Protein AF-A0A177T6W6-F1 (afdb_monomer)

InterPro domains:
  IPR011990 Tetratricopeptide-like helical domain superfamily [G3DSA:1.25.40.10] (6-187)
  IPR011990 Tetratricopeptide-like helical domain superfamily [SSF48452] (22-234)

Radius of gyration: 23.8 Å; Cα contacts (8 Å, |Δi|>4): 340; chains: 1; bounding box: 70×39×64 Å

Structure (mmCIF, N/CA/C/O backbone):
data_AF-A0A177T6W6-F1
#
_entry.id   AF-A0A177T6W6-F1
#
loop_
_atom_site.group_PDB
_atom_site.id
_atom_site.type_symbol
_atom_site.label_atom_id
_atom_site.label_alt_id
_atom_site.label_comp_id
_atom_site.label_asym_id
_atom_site.label_entity_id
_atom_site.label_seq_id
_atom_site.pdbx_PDB_ins_code
_atom_site.Cartn_x
_atom_site.Cartn_y
_atom_site.Cartn_z
_atom_site.occupancy
_atom_site.B_iso_or_equiv
_atom_site.auth_seq_id
_atom_site.auth_comp_id
_atom_site.auth_asym_id
_atom_site.auth_atom_id
_atom_site.pdbx_PDB_model_num
ATOM 1 N N . MET A 1 1 ? 24.370 6.690 -31.803 1.00 63.22 1 MET A N 1
ATOM 2 C CA . MET A 1 1 ? 23.000 7.192 -32.087 1.00 63.22 1 MET A CA 1
ATOM 3 C C . MET A 1 1 ? 21.957 6.571 -31.167 1.00 63.22 1 MET A C 1
ATOM 5 O O . MET A 1 1 ? 21.091 7.311 -30.721 1.00 63.22 1 MET A O 1
ATOM 9 N N . LEU A 1 2 ? 22.021 5.263 -30.885 1.00 71.12 2 LEU A N 1
ATOM 10 C CA . LEU A 1 2 ? 21.130 4.604 -29.923 1.00 71.12 2 LEU A CA 1
ATOM 11 C C . LEU A 1 2 ? 21.285 5.183 -28.507 1.00 71.12 2 LEU A C 1
ATOM 13 O O . LEU A 1 2 ? 20.298 5.636 -27.939 1.00 71.12 2 LEU A O 1
ATOM 17 N N . ASP A 1 3 ? 22.521 5.293 -28.011 1.00 74.06 3 ASP A N 1
ATOM 18 C CA . ASP A 1 3 ? 22.811 5.821 -26.667 1.00 74.06 3 ASP A CA 1
ATOM 19 C C . ASP A 1 3 ? 22.252 7.233 -26.455 1.00 74.06 3 ASP A C 1
ATOM 21 O O . ASP A 1 3 ? 21.531 7.470 -25.494 1.00 74.06 3 ASP A O 1
ATOM 25 N N . CYS A 1 4 ? 22.442 8.144 -27.416 1.00 78.81 4 CYS A N 1
ATOM 26 C CA . CYS A 1 4 ? 21.891 9.503 -27.333 1.00 78.81 4 CYS A CA 1
ATOM 27 C C . CYS A 1 4 ? 20.353 9.531 -27.276 1.00 78.81 4 CYS A C 1
ATOM 29 O O . CYS A 1 4 ? 19.771 10.416 -26.655 1.00 78.81 4 CYS A O 1
ATOM 31 N N . LYS A 1 5 ? 19.670 8.584 -27.937 1.00 78.94 5 LYS A N 1
ATOM 32 C CA . LYS A 1 5 ? 18.202 8.494 -27.888 1.00 78.94 5 LYS A CA 1
ATOM 33 C C . LYS A 1 5 ? 17.713 7.898 -26.565 1.00 78.94 5 LYS A C 1
ATOM 35 O O . LYS A 1 5 ? 16.668 8.319 -26.076 1.00 78.94 5 LYS A O 1
ATOM 40 N N . VAL A 1 6 ? 18.463 6.961 -25.982 1.00 80.06 6 VAL A N 1
ATOM 41 C CA . VAL A 1 6 ? 18.204 6.417 -24.638 1.00 80.06 6 VAL A CA 1
ATOM 42 C C . VAL A 1 6 ? 18.412 7.496 -23.576 1.00 80.06 6 VAL A C 1
ATOM 44 O O . VAL A 1 6 ? 17.552 7.696 -22.726 1.00 80.06 6 VAL A O 1
ATOM 47 N N . GLU A 1 7 ? 19.507 8.249 -23.660 1.00 83.62 7 GLU A N 1
ATOM 48 C CA . GLU A 1 7 ? 19.783 9.383 -22.773 1.00 83.62 7 GLU A CA 1
ATOM 49 C C . GLU A 1 7 ? 18.695 10.456 -22.865 1.00 83.62 7 GLU A C 1
ATOM 51 O O . GLU A 1 7 ? 18.230 10.953 -21.838 1.00 83.62 7 GLU A O 1
ATOM 56 N N . LEU A 1 8 ? 18.230 10.769 -24.081 1.00 87.19 8 LEU A N 1
ATOM 57 C CA . LEU A 1 8 ? 17.110 11.684 -24.286 1.00 87.19 8 LEU A CA 1
ATOM 58 C C . LEU A 1 8 ? 15.828 11.164 -23.623 1.00 87.19 8 LEU A C 1
ATOM 60 O O . LEU A 1 8 ? 15.168 11.917 -22.910 1.00 87.19 8 LEU A O 1
ATOM 64 N N . ALA A 1 9 ? 15.485 9.887 -23.812 1.00 86.06 9 ALA A N 1
ATOM 65 C CA . ALA A 1 9 ? 14.319 9.288 -23.166 1.00 86.06 9 ALA A CA 1
ATOM 66 C C . ALA A 1 9 ? 14.419 9.361 -21.632 1.00 86.06 9 ALA A C 1
ATOM 68 O O . ALA A 1 9 ? 13.471 9.784 -20.970 1.00 86.06 9 ALA A O 1
ATOM 69 N N . ASN A 1 10 ? 15.591 9.061 -21.069 1.00 84.06 10 ASN A N 1
ATOM 70 C CA . ASN A 1 10 ? 15.841 9.148 -19.630 1.00 84.06 10 ASN A CA 1
ATOM 71 C C . ASN A 1 10 ? 15.695 10.584 -19.105 1.00 84.06 10 ASN A C 1
ATOM 73 O O . ASN A 1 10 ? 15.097 10.806 -18.049 1.00 84.06 10 ASN A O 1
ATOM 77 N N . ALA A 1 11 ? 16.184 11.573 -19.857 1.00 88.19 11 ALA A N 1
ATOM 78 C CA . ALA A 1 11 ? 16.026 12.982 -19.513 1.00 88.19 11 ALA A CA 1
ATOM 79 C C . ALA A 1 11 ? 14.550 13.416 -19.534 1.00 88.19 11 ALA A C 1
ATOM 81 O O . ALA A 1 11 ? 14.089 14.076 -18.597 1.00 88.19 11 ALA A O 1
ATOM 82 N N . ILE A 1 12 ? 13.787 13.004 -20.553 1.00 89.25 12 ILE A N 1
ATOM 83 C CA . ILE A 1 12 ? 12.347 13.287 -20.655 1.00 89.25 12 ILE A CA 1
ATOM 84 C C . ILE A 1 12 ? 11.587 12.611 -19.504 1.00 89.25 12 ILE A C 1
ATOM 86 O O . ILE A 1 12 ? 10.722 13.235 -18.887 1.00 89.25 12 ILE A O 1
ATOM 90 N N . GLN A 1 13 ? 11.934 11.370 -19.156 1.00 85.38 13 GLN A N 1
ATOM 91 C CA . GLN A 1 13 ? 11.322 10.645 -18.043 1.00 85.38 13 GLN A CA 1
ATOM 92 C C . GLN A 1 13 ? 11.575 11.348 -16.701 1.00 85.38 13 GLN A C 1
ATOM 94 O O . GLN A 1 13 ? 10.640 11.569 -15.929 1.00 85.38 13 GLN A O 1
ATOM 99 N N . ALA A 1 14 ? 12.817 11.757 -16.431 1.00 86.69 14 ALA A N 1
ATOM 100 C CA . ALA A 1 14 ? 13.156 12.507 -15.224 1.00 86.69 14 ALA A CA 1
ATOM 101 C C . ALA A 1 14 ? 12.430 13.864 -15.169 1.00 86.69 14 ALA A C 1
ATOM 103 O O . ALA A 1 14 ? 11.967 14.289 -14.105 1.00 86.69 14 ALA A O 1
ATOM 104 N N . HIS A 1 15 ? 12.285 14.534 -16.316 1.00 89.56 15 HIS A N 1
ATOM 105 C CA . HIS A 1 15 ? 11.530 15.779 -16.426 1.00 89.56 15 HIS A CA 1
ATOM 106 C C . HIS A 1 15 ? 10.037 15.575 -16.136 1.00 89.56 15 HIS A C 1
ATOM 108 O O . HIS A 1 15 ? 9.464 16.329 -15.350 1.00 89.56 15 HIS A O 1
ATOM 114 N N . SER A 1 16 ? 9.431 14.522 -16.689 1.00 87.06 16 SER A N 1
ATOM 115 C CA . SER A 1 16 ? 8.038 14.144 -16.423 1.00 87.06 16 SER A CA 1
ATOM 116 C C . SER A 1 16 ? 7.771 13.940 -14.928 1.00 87.06 16 SER A C 1
ATOM 118 O O . SER A 1 16 ? 6.833 14.518 -14.379 1.00 87.06 16 SER A O 1
ATOM 120 N N . ILE A 1 17 ? 8.639 13.191 -14.238 1.00 82.31 17 ILE A N 1
ATOM 121 C CA . ILE A 1 17 ? 8.505 12.933 -12.795 1.00 82.31 17 ILE A CA 1
ATOM 122 C C . ILE A 1 17 ? 8.547 14.246 -12.001 1.00 82.31 17 ILE A C 1
ATOM 124 O O . ILE A 1 17 ? 7.723 14.465 -11.113 1.00 82.31 17 ILE A O 1
ATOM 128 N N . ARG A 1 18 ? 9.463 15.159 -12.351 1.00 86.94 18 ARG A N 1
ATOM 129 C CA . ARG A 1 18 ? 9.552 16.484 -11.717 1.00 86.94 18 ARG A CA 1
ATOM 130 C C . ARG A 1 18 ? 8.319 17.351 -11.975 1.00 86.94 18 ARG A C 1
ATOM 132 O O . ARG A 1 18 ? 7.874 18.053 -11.071 1.00 86.94 18 ARG A O 1
ATOM 139 N N . LEU A 1 19 ? 7.767 17.319 -13.187 1.00 86.94 19 LEU A N 1
ATOM 140 C CA . LEU A 1 19 ? 6.529 18.032 -13.511 1.00 86.94 19 LEU A CA 1
ATOM 141 C C . LEU A 1 19 ? 5.355 17.494 -12.684 1.00 86.94 19 LEU A C 1
ATOM 143 O O . LEU A 1 19 ? 4.619 18.284 -12.095 1.00 86.94 19 LEU A O 1
ATOM 147 N N . GLY A 1 20 ? 5.239 16.171 -12.547 1.00 79.31 20 GLY A N 1
ATOM 148 C CA . GLY A 1 20 ? 4.232 15.540 -11.689 1.00 79.31 20 GLY A CA 1
ATOM 149 C C . GLY A 1 20 ? 4.365 15.967 -10.226 1.00 79.31 20 GLY A C 1
ATOM 150 O O . GLY A 1 20 ? 3.386 16.387 -9.617 1.00 79.31 20 GLY A O 1
ATOM 151 N N . ALA A 1 21 ? 5.589 15.977 -9.690 1.00 81.12 21 ALA A N 1
ATOM 152 C CA . ALA A 1 21 ? 5.863 16.416 -8.318 1.00 81.12 21 ALA A CA 1
ATOM 153 C C . ALA A 1 21 ? 5.532 17.901 -8.054 1.00 81.12 21 ALA A C 1
ATOM 155 O O . ALA A 1 21 ? 5.360 18.292 -6.905 1.00 81.12 21 ALA A O 1
ATOM 156 N N . THR A 1 22 ? 5.433 18.727 -9.101 1.00 88.31 22 THR A N 1
ATOM 157 C CA . THR A 1 22 ? 5.060 20.153 -9.005 1.00 88.31 22 THR A CA 1
ATOM 158 C C . THR A 1 22 ? 3.587 20.418 -9.340 1.00 88.31 22 THR A C 1
ATOM 160 O O . THR A 1 22 ? 3.193 21.572 -9.479 1.00 88.31 22 THR A O 1
ATOM 163 N N . GLY A 1 23 ? 2.766 19.370 -9.490 1.00 82.50 23 GLY A N 1
ATOM 164 C CA . GLY A 1 23 ? 1.336 19.485 -9.807 1.00 82.50 23 GLY A CA 1
ATOM 165 C C . GLY A 1 23 ? 1.033 19.822 -11.272 1.00 82.50 23 GLY A C 1
ATOM 166 O O . GLY A 1 23 ? -0.119 20.041 -11.643 1.00 82.50 23 GLY A O 1
ATOM 167 N N . ARG A 1 24 ? 2.044 19.841 -12.150 1.00 86.44 24 ARG A N 1
ATOM 168 C CA . ARG A 1 24 ? 1.892 20.119 -13.590 1.00 86.44 24 ARG A CA 1
ATOM 169 C C . ARG A 1 24 ? 1.526 18.838 -14.347 1.00 86.44 24 ARG A C 1
ATOM 171 O O . ARG A 1 24 ? 2.241 18.406 -15.252 1.00 86.44 24 ARG A O 1
ATOM 178 N N . HIS A 1 25 ? 0.411 18.217 -13.955 1.00 82.75 25 HIS A N 1
ATOM 179 C CA . HIS A 1 25 ? 0.005 16.872 -14.394 1.00 82.75 25 HIS A CA 1
ATOM 180 C C . HIS A 1 25 ? -0.121 16.738 -15.919 1.00 82.75 25 HIS A C 1
ATOM 182 O O . HIS A 1 25 ? 0.336 15.755 -16.498 1.00 82.75 25 HIS A O 1
ATOM 188 N N . GLU A 1 26 ? -0.680 17.746 -16.590 1.00 85.81 26 GLU A N 1
ATOM 189 C CA . GLU A 1 26 ? -0.869 17.717 -18.045 1.00 85.81 26 GLU A CA 1
ATOM 190 C C . GLU A 1 26 ? 0.461 17.765 -18.814 1.00 85.81 26 GLU A C 1
ATOM 192 O O . GLU A 1 26 ? 0.630 17.107 -19.840 1.00 85.81 26 GLU A O 1
ATOM 197 N N . GLU A 1 27 ? 1.443 18.505 -18.305 1.00 87.75 27 GLU A N 1
ATOM 198 C CA . GLU A 1 27 ? 2.771 18.581 -18.917 1.00 87.75 27 GLU A CA 1
ATOM 199 C C . GLU A 1 27 ? 3.582 17.315 -18.643 1.00 87.75 27 GLU A C 1
ATOM 201 O O . GLU A 1 27 ? 4.239 16.797 -19.547 1.00 87.75 27 GLU A O 1
ATOM 206 N N . ALA A 1 28 ? 3.470 16.762 -17.431 1.00 87.19 28 ALA A N 1
ATOM 207 C CA . ALA A 1 28 ? 4.042 15.461 -17.096 1.00 87.19 28 ALA A CA 1
ATOM 208 C C . ALA A 1 28 ? 3.497 14.360 -18.022 1.00 87.19 28 ALA A C 1
ATOM 210 O O . ALA A 1 28 ? 4.254 13.521 -18.521 1.00 87.19 28 ALA A O 1
ATOM 211 N N . ARG A 1 29 ? 2.194 14.393 -18.322 1.00 86.44 29 ARG A N 1
ATOM 212 C CA . ARG A 1 29 ? 1.553 13.456 -19.249 1.00 86.44 29 ARG A CA 1
ATOM 213 C C . ARG A 1 29 ? 2.124 13.570 -20.660 1.00 86.44 29 ARG A C 1
ATOM 215 O O . ARG A 1 29 ? 2.528 12.559 -21.230 1.00 86.44 29 ARG A O 1
ATOM 222 N N . LYS A 1 30 ? 2.236 14.787 -21.203 1.00 89.75 30 LYS A N 1
ATOM 223 C CA . LYS A 1 30 ? 2.830 15.018 -22.535 1.00 89.75 30 LYS A CA 1
ATOM 224 C C . LYS A 1 30 ? 4.274 14.519 -22.620 1.00 89.75 30 LYS A C 1
ATOM 226 O O . LYS A 1 30 ? 4.617 13.825 -23.574 1.00 89.75 30 LYS A O 1
ATOM 231 N 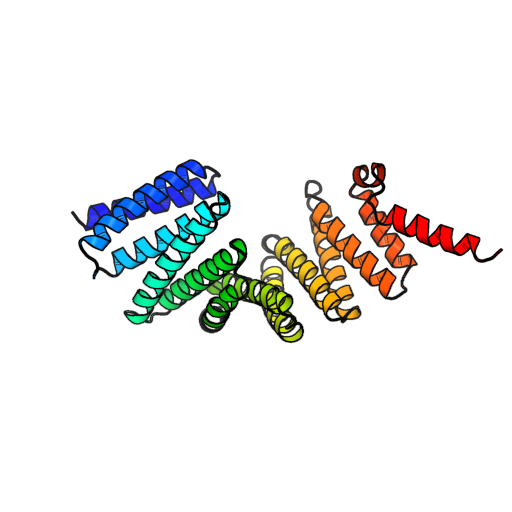N . ALA A 1 31 ? 5.090 14.811 -21.606 1.00 90.06 31 ALA A N 1
ATOM 232 C CA . ALA A 1 31 ? 6.467 14.324 -21.532 1.00 90.06 31 ALA A CA 1
ATOM 233 C C . ALA A 1 31 ? 6.525 12.784 -21.469 1.00 90.06 31 ALA A C 1
ATOM 235 O O . ALA A 1 31 ? 7.327 12.156 -22.153 1.00 90.06 31 ALA A O 1
ATOM 236 N N . THR A 1 32 ? 5.628 12.155 -20.707 1.00 89.94 32 THR A N 1
ATOM 237 C CA . THR A 1 32 ? 5.536 10.685 -20.613 1.00 89.94 32 THR A CA 1
ATOM 238 C C . THR A 1 32 ? 5.136 10.056 -21.945 1.00 89.94 32 THR A C 1
ATOM 240 O O . THR A 1 32 ? 5.723 9.058 -22.351 1.00 89.94 32 THR A O 1
ATOM 243 N N . GLU A 1 33 ? 4.184 10.654 -22.661 1.00 89.88 33 GLU A N 1
ATOM 244 C CA . GLU A 1 33 ? 3.755 10.199 -23.990 1.00 89.88 33 GLU A CA 1
ATOM 245 C C . GLU A 1 33 ? 4.857 10.343 -25.042 1.00 89.88 33 GLU A C 1
ATOM 247 O O . GLU A 1 33 ? 4.990 9.494 -25.925 1.00 89.88 33 GLU A O 1
ATOM 252 N N . GLU A 1 34 ? 5.662 11.402 -24.966 1.00 91.31 34 GLU A N 1
ATOM 253 C CA . GLU A 1 34 ? 6.839 11.563 -25.816 1.00 91.31 34 GLU A CA 1
ATOM 254 C C . GLU A 1 34 ? 7.909 10.512 -25.511 1.00 91.31 34 GLU A C 1
ATOM 256 O O . GLU A 1 34 ? 8.357 9.821 -26.428 1.00 91.31 34 GLU A O 1
ATOM 261 N N . CYS A 1 35 ? 8.248 10.329 -24.232 1.00 91.56 35 CYS A N 1
ATOM 262 C CA . CYS A 1 35 ? 9.177 9.297 -23.780 1.00 91.56 35 CYS A CA 1
ATOM 263 C C . CYS A 1 35 ? 8.730 7.902 -24.244 1.00 91.56 35 CYS A C 1
ATOM 265 O O . CYS A 1 35 ? 9.509 7.163 -24.846 1.00 91.56 35 CYS A O 1
ATOM 267 N N . PHE A 1 36 ? 7.446 7.578 -24.058 1.00 91.69 36 PHE A N 1
ATOM 268 C CA . PHE A 1 36 ? 6.859 6.311 -24.484 1.00 91.69 36 PHE A CA 1
ATOM 269 C C . PHE A 1 36 ? 6.993 6.100 -25.994 1.00 91.69 36 PHE A C 1
ATOM 271 O O . PHE A 1 36 ? 7.449 5.042 -26.418 1.00 91.69 36 PHE A O 1
ATOM 278 N N . ARG A 1 37 ? 6.646 7.101 -26.818 1.00 91.44 37 ARG A N 1
ATOM 279 C CA . ARG A 1 37 ? 6.770 6.995 -28.283 1.00 91.44 37 ARG A CA 1
ATOM 280 C C . ARG A 1 37 ? 8.211 6.732 -28.718 1.00 91.44 37 ARG A C 1
ATOM 282 O O . ARG A 1 37 ? 8.432 5.900 -29.596 1.00 91.44 37 ARG A O 1
ATOM 289 N N . LEU A 1 38 ? 9.176 7.417 -28.105 1.00 90.62 38 LEU A N 1
ATOM 290 C CA . LEU A 1 38 ? 10.597 7.232 -28.399 1.00 90.62 38 LEU A CA 1
ATOM 291 C C . LEU A 1 38 ? 11.075 5.835 -27.988 1.00 90.62 38 LEU A C 1
ATOM 293 O O . LEU A 1 38 ? 11.624 5.112 -28.817 1.00 90.62 38 LEU A O 1
ATOM 297 N N . LEU A 1 39 ? 10.822 5.428 -26.741 1.00 90.19 39 LEU A N 1
ATOM 298 C CA . LEU A 1 39 ? 11.235 4.121 -26.222 1.00 90.19 39 LEU A CA 1
ATOM 299 C C . LEU A 1 39 ? 10.558 2.965 -26.952 1.00 90.19 39 LEU A C 1
ATOM 301 O O . LEU A 1 39 ? 11.203 1.948 -27.193 1.00 90.19 39 LEU A O 1
ATOM 305 N N . ARG A 1 40 ? 9.293 3.120 -27.354 1.00 91.12 40 ARG A N 1
ATOM 306 C CA . ARG A 1 40 ? 8.574 2.109 -28.129 1.00 91.12 40 ARG A CA 1
ATOM 307 C C . ARG A 1 40 ? 9.207 1.907 -29.500 1.00 91.12 40 ARG A C 1
ATOM 309 O O . ARG A 1 40 ? 9.508 0.776 -29.855 1.00 91.12 40 ARG A O 1
ATOM 316 N N . ALA A 1 41 ? 9.478 2.992 -30.226 1.00 90.06 41 ALA A N 1
ATOM 317 C CA . ALA A 1 41 ? 10.137 2.914 -31.528 1.00 90.06 41 ALA A CA 1
ATOM 318 C C . ALA A 1 41 ? 11.539 2.287 -31.429 1.00 90.06 41 ALA A C 1
ATOM 320 O O . ALA A 1 41 ? 11.917 1.487 -32.283 1.00 90.06 41 ALA A O 1
ATOM 321 N N . LEU A 1 42 ? 12.296 2.614 -30.374 1.00 88.25 42 LEU A N 1
ATOM 322 C CA . LEU A 1 42 ? 13.611 2.015 -30.123 1.00 88.25 42 LEU A CA 1
ATOM 323 C C . LEU A 1 42 ? 13.497 0.527 -29.782 1.00 88.25 42 LEU A C 1
ATOM 325 O O . LEU A 1 42 ? 14.227 -0.283 -30.348 1.00 88.25 42 LEU A O 1
ATOM 329 N N . HIS A 1 43 ? 12.567 0.156 -28.902 1.00 87.19 43 HIS A N 1
ATOM 330 C CA . HIS A 1 43 ? 12.343 -1.235 -28.524 1.00 87.19 43 HIS A CA 1
ATOM 331 C C . HIS A 1 43 ? 11.870 -2.082 -29.709 1.00 87.19 43 HIS A C 1
ATOM 333 O O . HIS A 1 43 ? 12.345 -3.197 -29.868 1.00 87.19 43 HIS A O 1
ATOM 339 N N . ASP A 1 44 ? 10.996 -1.560 -30.571 1.00 87.94 44 ASP A N 1
ATOM 340 C CA . ASP A 1 44 ? 10.540 -2.283 -31.762 1.00 87.94 44 ASP A CA 1
ATOM 341 C C . ASP A 1 44 ? 11.684 -2.466 -32.788 1.00 87.94 44 ASP A C 1
ATOM 343 O O . ASP A 1 44 ? 11.714 -3.471 -33.498 1.00 87.94 44 ASP A O 1
ATOM 347 N N . SER A 1 45 ? 12.660 -1.544 -32.838 1.00 87.44 45 SER A N 1
ATOM 348 C CA . SER A 1 45 ? 13.871 -1.698 -33.664 1.00 87.44 45 SER A CA 1
ATOM 349 C C . SER A 1 45 ? 14.919 -2.643 -33.065 1.00 87.44 45 SER A C 1
ATOM 351 O O . SER A 1 45 ? 15.606 -3.342 -33.807 1.00 87.44 45 SER A O 1
ATOM 353 N N . GLU A 1 46 ? 15.021 -2.701 -31.734 1.00 83.50 46 GLU A N 1
ATOM 354 C CA . GLU A 1 46 ? 15.974 -3.545 -31.005 1.00 83.50 46 GLU A CA 1
ATOM 355 C C . GLU A 1 46 ? 15.310 -4.243 -29.796 1.00 83.50 46 GLU A C 1
ATOM 357 O O . GLU A 1 46 ? 15.571 -3.902 -28.634 1.00 83.50 46 GLU A O 1
ATOM 362 N N . PRO A 1 47 ? 14.458 -5.263 -30.030 1.00 77.31 47 PRO A N 1
ATOM 363 C CA . PRO A 1 47 ? 13.640 -5.860 -28.966 1.00 77.31 47 PRO A CA 1
ATOM 364 C C . PRO A 1 47 ? 14.443 -6.618 -27.904 1.00 77.31 47 PRO A C 1
ATOM 366 O O . PRO A 1 47 ? 13.962 -6.856 -26.793 1.00 77.31 47 PRO A O 1
ATOM 369 N N . THR A 1 48 ? 15.668 -7.023 -28.241 1.00 77.69 48 THR A N 1
ATOM 370 C CA . THR A 1 48 ? 16.550 -7.823 -27.384 1.00 77.69 48 THR A CA 1
ATOM 371 C C . THR A 1 48 ? 17.288 -6.997 -26.333 1.00 77.69 48 THR A C 1
ATOM 373 O O . THR A 1 48 ? 17.852 -7.568 -25.401 1.00 77.69 48 THR A O 1
ATOM 376 N N . THR A 1 49 ? 17.278 -5.666 -26.438 1.00 84.81 49 THR A N 1
ATOM 377 C CA . THR A 1 49 ? 18.017 -4.794 -25.521 1.00 84.81 49 THR A CA 1
ATOM 378 C C . THR A 1 49 ? 17.297 -4.689 -24.174 1.00 84.81 49 THR A C 1
ATOM 380 O O . THR A 1 49 ? 16.267 -4.025 -24.028 1.00 84.81 49 THR A O 1
ATOM 383 N N . ILE A 1 50 ? 17.871 -5.339 -23.157 1.00 84.38 50 ILE A N 1
ATOM 384 C CA . ILE A 1 50 ? 17.330 -5.424 -21.789 1.00 84.38 50 ILE A CA 1
ATOM 385 C C . ILE A 1 50 ? 17.102 -4.035 -21.172 1.00 84.38 50 ILE A C 1
ATOM 387 O O . ILE A 1 50 ? 16.088 -3.817 -20.505 1.00 84.38 50 ILE A O 1
ATOM 391 N N . THR A 1 51 ? 18.007 -3.085 -21.414 1.00 85.25 51 THR A N 1
ATOM 392 C CA . THR A 1 51 ? 17.897 -1.710 -20.902 1.00 85.25 51 THR A CA 1
ATOM 393 C C . THR A 1 51 ? 16.679 -0.989 -21.474 1.00 85.25 51 THR A C 1
ATOM 395 O O . THR A 1 51 ? 15.869 -0.477 -20.710 1.00 85.25 51 THR A O 1
ATOM 398 N N . LEU A 1 52 ? 16.478 -1.029 -22.798 1.00 86.50 52 LEU A N 1
ATOM 399 C CA . LEU A 1 52 ? 15.311 -0.422 -23.455 1.00 86.50 52 LEU A CA 1
ATOM 400 C C . LEU A 1 52 ? 14.002 -1.004 -22.933 1.00 86.50 52 LEU A C 1
ATOM 402 O O . LEU A 1 52 ? 13.041 -0.282 -22.684 1.00 86.50 52 LEU A O 1
ATOM 406 N N . LYS A 1 53 ? 13.980 -2.321 -22.730 1.00 90.12 53 LYS A N 1
ATOM 407 C CA . LYS A 1 53 ? 12.821 -3.016 -22.184 1.00 90.12 53 LYS A CA 1
ATOM 408 C C . LYS A 1 53 ? 12.500 -2.577 -20.754 1.00 90.12 53 LYS A C 1
ATOM 410 O O . LYS A 1 53 ? 11.327 -2.430 -20.417 1.00 90.12 53 LYS A O 1
ATOM 415 N N . ALA A 1 54 ? 13.523 -2.371 -19.924 1.00 90.19 54 ALA A N 1
ATOM 416 C CA . ALA A 1 54 ? 13.361 -1.866 -18.563 1.00 90.19 54 ALA A CA 1
ATOM 417 C C . ALA A 1 54 ? 12.827 -0.428 -18.551 1.00 90.19 54 ALA A C 1
ATOM 419 O O . ALA A 1 54 ? 11.877 -0.148 -17.822 1.00 90.19 54 ALA A O 1
ATOM 420 N N . GLU A 1 55 ? 13.376 0.450 -19.393 1.00 89.81 55 GLU A N 1
ATOM 421 C CA . GLU A 1 55 ? 12.914 1.839 -19.478 1.00 89.81 55 GLU A CA 1
ATOM 422 C C . GLU A 1 55 ? 11.486 1.936 -20.017 1.00 89.81 55 GLU A C 1
ATOM 424 O O . GLU A 1 55 ? 10.654 2.630 -19.437 1.00 89.81 55 GLU A O 1
ATOM 429 N N . LEU A 1 56 ? 11.142 1.160 -21.050 1.00 92.31 56 LEU A N 1
ATOM 430 C CA . LEU A 1 56 ? 9.771 1.102 -21.558 1.00 92.31 56 LEU A CA 1
ATOM 431 C C . LEU A 1 56 ? 8.784 0.641 -20.471 1.00 92.31 56 LEU A C 1
ATOM 433 O O . LEU A 1 56 ? 7.705 1.219 -20.323 1.00 92.31 56 LEU A O 1
ATOM 437 N N . ALA A 1 57 ? 9.160 -0.368 -19.679 1.00 93.94 57 ALA A N 1
ATOM 438 C CA . ALA A 1 57 ? 8.338 -0.857 -18.575 1.00 93.94 57 ALA A CA 1
ATOM 439 C C . ALA A 1 57 ? 8.140 0.204 -17.475 1.00 93.94 57 ALA A C 1
ATOM 441 O O . ALA A 1 57 ? 7.014 0.358 -16.988 1.00 93.94 57 ALA A O 1
ATOM 442 N N . ASN A 1 58 ? 9.194 0.963 -17.138 1.00 90.88 58 ASN A N 1
ATOM 443 C CA . ASN A 1 58 ? 9.144 2.084 -16.191 1.00 90.88 58 ASN A CA 1
ATOM 444 C C . ASN A 1 58 ? 8.192 3.188 -16.685 1.00 90.88 58 ASN A C 1
ATOM 446 O O . ASN A 1 58 ? 7.321 3.642 -15.938 1.00 90.88 58 ASN A O 1
ATOM 450 N N . THR A 1 59 ? 8.318 3.605 -17.948 1.00 91.56 59 THR A N 1
ATOM 451 C CA . THR A 1 59 ? 7.468 4.650 -18.540 1.00 91.56 59 THR A CA 1
ATOM 452 C C . THR A 1 59 ? 5.998 4.230 -18.577 1.00 91.56 59 THR A C 1
ATOM 454 O O . THR A 1 59 ? 5.125 5.035 -18.254 1.00 91.56 59 THR A O 1
ATOM 457 N N . LEU A 1 60 ? 5.705 2.960 -18.871 1.00 94.56 60 LEU A N 1
ATOM 458 C CA . LEU A 1 60 ? 4.341 2.420 -18.817 1.00 94.56 60 LEU A CA 1
ATOM 459 C C . LEU A 1 60 ? 3.741 2.440 -17.397 1.00 94.56 60 LEU A C 1
ATOM 461 O O . LEU A 1 60 ? 2.538 2.677 -17.249 1.00 94.56 60 LEU A O 1
ATOM 465 N N . LEU A 1 61 ? 4.540 2.240 -16.338 1.00 92.06 61 LEU A N 1
ATOM 466 C CA . LEU A 1 61 ? 4.060 2.423 -14.957 1.00 92.06 61 LEU A CA 1
ATOM 467 C C . LEU A 1 61 ? 3.731 3.888 -14.662 1.00 92.06 61 LEU A C 1
ATOM 469 O O . LEU A 1 61 ? 2.681 4.168 -14.087 1.00 92.06 61 LEU A O 1
ATOM 473 N N . ALA A 1 62 ? 4.582 4.825 -15.086 1.00 90.06 62 ALA A N 1
ATOM 474 C CA . ALA A 1 62 ? 4.304 6.252 -14.921 1.00 90.06 62 ALA A CA 1
ATOM 475 C C . ALA A 1 62 ? 3.015 6.660 -15.658 1.00 90.06 62 ALA A C 1
ATOM 477 O O . ALA A 1 62 ? 2.144 7.316 -15.084 1.00 90.06 62 ALA A O 1
ATOM 478 N N . GLN A 1 63 ? 2.843 6.184 -16.894 1.00 91.25 63 GLN A N 1
ATOM 479 C CA . GLN A 1 63 ? 1.636 6.414 -17.683 1.00 91.25 63 GLN A CA 1
ATOM 480 C C . GLN A 1 63 ? 0.393 5.803 -17.021 1.00 91.25 63 GLN A C 1
ATOM 482 O O . GLN A 1 63 ? -0.674 6.412 -17.030 1.00 91.25 63 GLN A O 1
ATOM 487 N N . THR A 1 64 ? 0.524 4.627 -16.399 1.00 92.88 64 THR A N 1
ATOM 488 C CA . THR A 1 64 ? -0.564 3.989 -15.641 1.00 92.88 64 THR A CA 1
ATOM 489 C C . THR A 1 64 ? -1.101 4.912 -14.547 1.00 92.88 64 THR A C 1
ATOM 491 O O . THR A 1 64 ? -2.315 5.034 -14.401 1.00 92.88 64 THR A O 1
ATOM 494 N N . VAL A 1 65 ? -0.217 5.565 -13.785 1.00 88.88 65 VAL A N 1
ATOM 495 C CA . VAL A 1 65 ? -0.612 6.494 -12.712 1.00 88.88 65 VAL A CA 1
ATOM 496 C C . VAL A 1 65 ? -1.351 7.699 -13.280 1.00 88.88 65 VAL A C 1
ATOM 498 O O . VAL A 1 65 ? -2.450 8.007 -12.832 1.00 88.88 65 VAL A O 1
ATOM 501 N N . GLN A 1 66 ? -0.796 8.321 -14.318 1.00 87.44 66 GLN A N 1
ATOM 502 C CA . GLN A 1 66 ? -1.392 9.498 -14.955 1.00 87.44 66 GLN A CA 1
ATOM 503 C C . GLN A 1 66 ? -2.763 9.196 -15.577 1.00 87.44 66 GLN A C 1
ATOM 505 O O . GLN A 1 66 ? -3.677 10.016 -15.512 1.00 87.44 66 GLN A O 1
ATOM 510 N N . LEU A 1 67 ? -2.932 8.012 -16.172 1.00 90.00 67 LEU A N 1
ATOM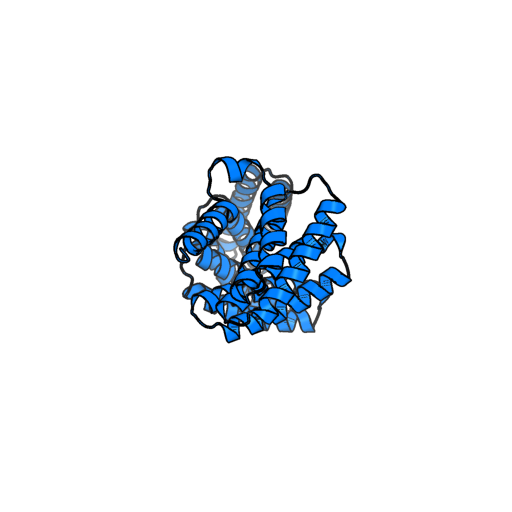 511 C CA . LEU A 1 67 ? -4.212 7.576 -16.732 1.00 90.00 67 LEU A CA 1
ATOM 512 C C . LEU A 1 67 ? -5.251 7.280 -15.639 1.00 90.00 67 LEU A C 1
ATOM 514 O O . LEU A 1 67 ? -6.423 7.600 -15.833 1.00 90.00 67 LEU A O 1
ATOM 518 N N . ASP A 1 68 ? -4.839 6.706 -14.502 1.00 88.69 68 ASP A N 1
ATOM 519 C CA . ASP A 1 68 ? -5.711 6.479 -13.336 1.00 88.69 68 ASP A CA 1
ATOM 520 C C . ASP A 1 68 ? -6.194 7.814 -12.745 1.00 88.69 68 ASP A C 1
ATOM 522 O O . ASP A 1 68 ? -7.392 7.991 -12.525 1.00 88.69 68 ASP A O 1
ATOM 526 N N . GLU A 1 69 ? -5.290 8.787 -12.583 1.00 87.25 69 GLU A N 1
ATOM 527 C CA . GLU A 1 69 ? -5.604 10.152 -12.126 1.00 87.25 69 GLU A CA 1
ATOM 528 C C . GLU A 1 69 ? -6.565 10.882 -13.077 1.00 87.25 69 GLU A C 1
ATOM 530 O O . GLU A 1 69 ? -7.478 11.574 -12.632 1.00 87.25 69 GLU A O 1
ATOM 535 N N . ALA A 1 70 ? -6.419 10.673 -14.388 1.00 86.38 70 ALA A N 1
ATOM 536 C CA . ALA A 1 70 ? -7.327 11.207 -15.403 1.00 86.38 70 ALA A CA 1
ATOM 537 C C . ALA A 1 70 ? -8.662 10.436 -15.518 1.00 86.38 70 ALA A C 1
ATOM 539 O O . ALA A 1 70 ? -9.478 10.741 -16.388 1.00 86.38 70 ALA A O 1
ATOM 540 N N . GLY A 1 71 ? -8.887 9.401 -14.699 1.00 88.94 71 GLY A N 1
ATOM 541 C CA . GLY A 1 71 ? -10.101 8.580 -14.726 1.00 88.94 71 GLY A CA 1
ATOM 542 C C . GLY A 1 71 ? -10.205 7.612 -15.914 1.00 88.94 71 GLY A C 1
ATOM 543 O O . GLY A 1 71 ? -11.241 6.969 -16.092 1.00 88.94 71 GLY A O 1
ATOM 544 N N . ARG A 1 72 ? -9.140 7.454 -16.711 1.00 90.62 72 ARG A N 1
ATOM 545 C CA . ARG A 1 72 ? -9.069 6.589 -17.905 1.00 90.62 72 ARG A CA 1
ATOM 546 C C . ARG A 1 72 ? -8.710 5.148 -17.519 1.00 90.62 72 ARG A C 1
ATOM 548 O O . ARG A 1 72 ? -7.665 4.613 -17.894 1.00 90.62 72 ARG A O 1
ATOM 555 N N . LYS A 1 73 ? -9.594 4.513 -16.747 1.00 93.19 73 LYS A N 1
ATOM 556 C CA . LYS A 1 73 ? -9.378 3.219 -16.063 1.00 93.19 73 LYS A CA 1
ATOM 557 C C . LYS A 1 73 ? -8.948 2.082 -16.992 1.00 93.19 73 LYS A C 1
ATOM 559 O O . LYS A 1 73 ? -8.018 1.341 -16.681 1.00 93.19 73 LYS A O 1
ATOM 564 N N . GLU A 1 74 ? -9.611 1.917 -18.133 1.00 93.56 74 GLU A N 1
ATOM 565 C CA . GLU A 1 74 ? -9.324 0.836 -19.083 1.00 93.56 74 GLU A CA 1
ATOM 566 C C . GLU A 1 74 ? -7.950 0.996 -19.736 1.00 93.56 74 GLU A C 1
ATOM 568 O O . GLU A 1 74 ? -7.279 0.004 -20.022 1.00 93.56 74 GLU A O 1
ATOM 573 N N . GLU A 1 75 ? -7.524 2.233 -19.970 1.00 93.25 75 GLU A N 1
ATOM 574 C CA . GLU A 1 75 ? -6.227 2.537 -20.568 1.00 93.25 75 GLU A CA 1
ATOM 575 C C . GLU A 1 75 ? -5.107 2.375 -19.547 1.00 93.25 75 GLU A C 1
ATOM 577 O O . GLU A 1 75 ? -4.099 1.739 -19.854 1.00 93.25 75 GLU A O 1
ATOM 582 N N . ALA A 1 76 ? -5.326 2.832 -18.309 1.00 94.44 76 ALA A N 1
ATOM 583 C CA . ALA A 1 76 ? -4.424 2.571 -17.192 1.00 94.44 76 ALA A CA 1
ATOM 584 C C . ALA A 1 76 ? -4.221 1.061 -16.986 1.00 94.44 76 ALA A C 1
ATOM 586 O O . ALA A 1 76 ? -3.097 0.588 -16.829 1.00 94.44 76 ALA A O 1
ATOM 587 N N . LEU A 1 77 ? -5.299 0.272 -17.060 1.00 96.06 77 LEU A N 1
ATOM 588 C CA . LEU A 1 77 ? -5.225 -1.182 -16.943 1.00 96.06 77 LEU A CA 1
ATOM 589 C C . LEU A 1 77 ? -4.418 -1.829 -18.080 1.00 96.06 77 LEU A C 1
ATOM 591 O O . LEU A 1 77 ? -3.662 -2.770 -17.825 1.00 96.06 77 LEU A O 1
ATOM 595 N N . LYS A 1 78 ? -4.565 -1.347 -19.320 1.00 95.88 78 LYS A N 1
ATOM 596 C CA . LYS A 1 78 ? -3.774 -1.831 -20.464 1.00 95.88 78 LYS A CA 1
ATOM 597 C C . LYS A 1 78 ? -2.286 -1.524 -20.279 1.00 95.88 78 LYS A C 1
ATOM 599 O O . LYS A 1 78 ? -1.482 -2.448 -20.395 1.00 95.88 78 LYS A O 1
ATOM 604 N N . ALA A 1 79 ? -1.942 -0.284 -19.924 1.00 95.00 79 ALA A N 1
ATOM 605 C CA . ALA A 1 79 ? -0.560 0.133 -19.684 1.00 95.00 79 ALA A CA 1
ATOM 606 C C . ALA A 1 79 ? 0.091 -0.667 -18.539 1.00 95.00 79 ALA A C 1
ATOM 608 O O . ALA A 1 79 ? 1.201 -1.183 -18.686 1.00 95.00 79 ALA A O 1
ATOM 609 N N . ALA A 1 80 ? -0.637 -0.873 -17.436 1.00 96.38 80 ALA A N 1
ATOM 610 C CA . ALA A 1 80 ? -0.166 -1.668 -16.304 1.00 96.38 80 ALA A CA 1
ATOM 611 C C . ALA A 1 80 ? 0.092 -3.132 -16.685 1.00 96.38 80 ALA A C 1
ATOM 613 O O . ALA A 1 80 ? 1.074 -3.731 -16.248 1.00 96.38 80 ALA A O 1
ATOM 614 N N . ASN A 1 81 ? -0.789 -3.721 -17.501 1.00 97.44 81 ASN A N 1
ATOM 615 C CA . ASN A 1 81 ? -0.629 -5.093 -17.971 1.00 97.44 81 ASN A CA 1
ATOM 616 C C . ASN A 1 81 ? 0.582 -5.240 -18.901 1.00 97.44 81 ASN A C 1
ATOM 618 O O . ASN A 1 81 ? 1.334 -6.202 -18.775 1.00 97.44 81 ASN A O 1
ATOM 622 N N . GLU A 1 82 ? 0.783 -4.296 -19.821 1.00 96.56 82 GLU A N 1
ATOM 623 C CA . GLU A 1 82 ? 1.941 -4.303 -20.716 1.00 96.56 82 GLU A CA 1
ATOM 624 C C . GLU A 1 82 ? 3.252 -4.181 -19.931 1.00 96.56 82 GLU A C 1
ATOM 626 O O . GLU A 1 82 ? 4.148 -5.009 -20.099 1.00 96.56 82 GLU A O 1
ATOM 631 N N . SER A 1 83 ? 3.322 -3.234 -18.991 1.00 96.56 83 SER A N 1
ATOM 632 C CA . SER A 1 83 ? 4.466 -3.090 -18.087 1.00 96.56 83 SER A CA 1
ATOM 633 C C . SER A 1 83 ? 4.757 -4.384 -17.315 1.00 96.56 83 SER A C 1
ATOM 635 O O . SER A 1 83 ? 5.893 -4.863 -17.290 1.00 96.56 83 SER A O 1
ATOM 637 N N . LEU A 1 84 ? 3.720 -5.022 -16.755 1.00 97.62 84 LEU A N 1
ATOM 638 C CA . LEU A 1 84 ? 3.850 -6.293 -16.042 1.00 97.62 84 LEU A CA 1
ATOM 639 C C . LEU A 1 84 ? 4.448 -7.402 -16.923 1.00 97.62 84 LEU A C 1
ATOM 641 O O . LEU A 1 84 ? 5.293 -8.168 -16.456 1.00 97.62 84 LEU A O 1
ATOM 645 N N . LEU A 1 85 ? 4.035 -7.505 -18.189 1.00 96.81 85 LEU A N 1
ATOM 646 C CA . LEU A 1 85 ? 4.587 -8.496 -19.117 1.00 96.81 85 LEU A CA 1
ATOM 647 C C . LEU A 1 85 ? 6.074 -8.245 -19.400 1.00 96.81 85 LEU A C 1
ATOM 649 O O . LEU A 1 85 ? 6.862 -9.198 -19.427 1.00 96.81 85 LEU A O 1
ATOM 653 N N . LEU A 1 86 ? 6.476 -6.980 -19.550 1.00 95.75 86 LEU A N 1
ATOM 654 C CA . LEU A 1 86 ? 7.879 -6.616 -19.740 1.00 95.75 86 LEU A CA 1
ATOM 655 C C . LEU A 1 86 ? 8.715 -6.978 -18.508 1.00 95.75 86 LEU A C 1
ATOM 657 O O . LEU A 1 86 ? 9.719 -7.677 -18.659 1.00 95.75 86 LEU A O 1
ATOM 661 N N . TYR A 1 87 ? 8.278 -6.611 -17.298 1.00 96.75 87 TYR A N 1
ATOM 662 C CA . TYR A 1 87 ? 8.999 -6.955 -16.065 1.00 96.75 87 TYR A CA 1
ATOM 663 C C . TYR A 1 87 ? 9.048 -8.450 -15.778 1.00 96.75 87 TYR A C 1
ATOM 665 O O . TYR A 1 87 ? 10.068 -8.935 -15.296 1.00 96.75 87 TYR A O 1
ATOM 673 N N . ARG A 1 88 ? 8.001 -9.213 -16.112 1.00 96.94 88 ARG A N 1
ATOM 674 C CA . ARG A 1 88 ? 8.052 -10.681 -16.014 1.00 96.94 88 ARG A CA 1
ATOM 675 C C . ARG A 1 88 ? 9.154 -11.257 -16.882 1.00 96.94 88 ARG A C 1
ATOM 677 O O . ARG A 1 88 ? 9.915 -12.106 -16.429 1.00 96.94 88 ARG A O 1
ATOM 684 N N . SER A 1 89 ? 9.253 -10.780 -18.116 1.00 95.31 89 SER A N 1
ATOM 685 C CA . SER A 1 89 ? 10.298 -11.238 -19.019 1.00 95.31 89 SER A CA 1
ATOM 686 C C . SER A 1 89 ? 11.690 -10.771 -18.581 1.00 95.31 89 SER A C 1
ATOM 688 O O . SER A 1 89 ? 12.619 -11.564 -18.677 1.00 95.31 89 SER A O 1
ATOM 690 N N . LEU A 1 90 ? 11.827 -9.552 -18.045 1.00 94.88 90 LEU A N 1
ATOM 691 C CA . LEU A 1 90 ? 13.084 -9.042 -17.479 1.00 94.88 90 LEU A CA 1
ATOM 692 C C . LEU A 1 90 ? 13.539 -9.841 -16.252 1.00 94.88 90 LEU A C 1
ATOM 694 O O . LEU A 1 90 ? 14.713 -10.172 -16.129 1.00 94.88 90 LEU A O 1
ATOM 698 N N . HIS A 1 91 ? 12.616 -10.180 -15.352 1.00 95.25 91 HIS A N 1
ATOM 699 C CA . HIS A 1 91 ? 12.920 -11.010 -14.190 1.00 95.25 91 HIS A CA 1
ATOM 700 C C . HIS A 1 91 ? 13.279 -12.445 -14.588 1.00 95.25 91 HIS A C 1
ATOM 702 O O . HIS A 1 91 ? 14.145 -13.049 -13.965 1.00 95.25 91 HIS A O 1
ATOM 708 N N . HIS A 1 92 ? 12.646 -12.979 -15.636 1.00 94.44 92 HIS A N 1
ATOM 709 C CA . HIS A 1 92 ? 12.981 -14.297 -16.165 1.00 94.44 92 HIS A CA 1
ATOM 710 C C . HIS A 1 92 ? 14.377 -14.335 -16.802 1.00 94.44 92 HIS A C 1
ATOM 712 O O . HIS A 1 92 ? 15.106 -15.297 -16.583 1.00 94.44 92 HIS A O 1
ATOM 718 N N . SER A 1 93 ? 14.761 -13.302 -17.562 1.00 92.25 93 SER A N 1
ATOM 719 C CA . SER A 1 93 ? 16.099 -13.224 -18.162 1.00 92.25 93 SER A CA 1
ATOM 720 C C . SER A 1 93 ? 17.192 -12.937 -17.132 1.00 92.25 93 SER A C 1
ATOM 722 O O . SER A 1 93 ? 18.294 -13.461 -17.248 1.00 92.25 93 SER A O 1
ATOM 724 N N . GLU A 1 94 ? 16.896 -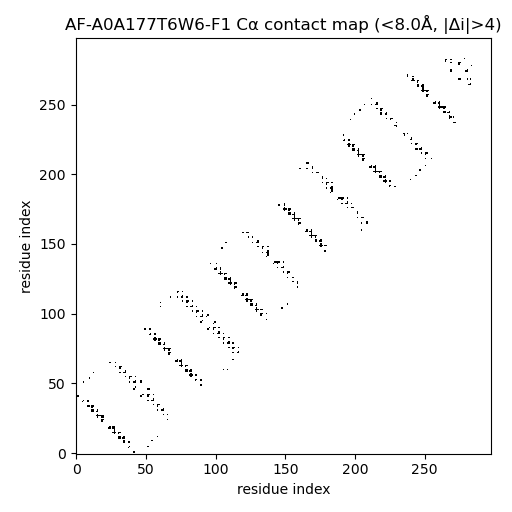12.107 -16.128 1.00 92.69 94 GLU A N 1
ATOM 725 C CA . GLU A 1 94 ? 17.850 -11.668 -15.107 1.00 92.69 94 GLU A CA 1
ATOM 726 C C . GLU A 1 94 ? 17.200 -11.687 -13.710 1.00 92.69 94 GLU A C 1
ATOM 728 O O . GLU A 1 94 ? 16.715 -10.657 -13.230 1.00 92.69 94 GLU A O 1
ATOM 733 N N . PRO A 1 95 ? 17.183 -12.829 -13.004 1.00 92.00 95 PRO A N 1
ATOM 734 C CA . PRO A 1 95 ? 16.514 -12.961 -11.708 1.00 92.00 95 PRO A CA 1
ATOM 735 C C . PRO A 1 95 ? 17.319 -12.326 -10.558 1.00 92.00 95 PRO A C 1
ATOM 737 O O . PRO A 1 95 ? 17.737 -12.989 -9.612 1.00 92.00 95 PRO A O 1
ATOM 740 N N . THR A 1 96 ? 17.539 -11.013 -10.619 1.00 93.56 96 THR A N 1
ATOM 741 C CA . THR A 1 96 ? 18.212 -10.232 -9.570 1.00 93.56 96 THR A CA 1
ATOM 742 C C . THR A 1 96 ? 17.220 -9.707 -8.528 1.00 93.56 96 THR A C 1
ATOM 744 O O . THR A 1 96 ? 16.016 -9.602 -8.779 1.00 93.56 96 THR A O 1
ATOM 747 N N . HIS A 1 97 ? 17.728 -9.296 -7.359 1.00 90.56 97 HIS A N 1
ATOM 748 C CA . HIS A 1 97 ? 16.922 -8.652 -6.312 1.00 90.56 97 HIS A CA 1
ATOM 749 C C . HIS A 1 97 ? 16.217 -7.382 -6.825 1.00 90.56 97 HIS A C 1
ATOM 751 O O . HIS A 1 97 ? 15.051 -7.145 -6.513 1.00 90.56 97 HIS A O 1
ATOM 757 N N . LYS A 1 98 ? 16.893 -6.602 -7.683 1.00 91.06 98 LYS A N 1
ATOM 758 C CA . LYS A 1 98 ? 16.315 -5.424 -8.343 1.00 91.06 98 LYS A CA 1
ATOM 759 C C . LYS A 1 98 ? 15.143 -5.809 -9.252 1.00 91.06 98 LYS A C 1
ATOM 761 O O . LYS A 1 98 ? 14.060 -5.257 -9.094 1.00 91.06 98 LYS A O 1
ATOM 766 N N . ARG A 1 99 ? 15.314 -6.801 -10.140 1.00 93.56 99 ARG A N 1
ATOM 767 C CA . ARG A 1 99 ? 14.221 -7.259 -11.024 1.00 93.56 99 ARG A CA 1
ATOM 768 C C . ARG A 1 99 ? 13.041 -7.833 -10.248 1.00 93.56 99 ARG A C 1
ATOM 770 O O . ARG A 1 99 ? 11.898 -7.644 -10.649 1.00 93.56 99 ARG A O 1
ATOM 777 N N . LYS A 1 100 ? 13.305 -8.511 -9.129 1.00 94.31 100 LYS A N 1
ATOM 778 C CA . LYS A 1 100 ? 12.258 -9.006 -8.229 1.00 94.31 100 LYS A CA 1
ATOM 779 C C . LYS A 1 100 ? 11.436 -7.856 -7.635 1.00 94.31 100 LYS A C 1
ATOM 781 O O . LYS A 1 100 ? 10.212 -7.943 -7.624 1.00 94.31 100 LYS A O 1
ATOM 786 N N . ALA A 1 101 ? 12.089 -6.783 -7.186 1.00 92.44 101 ALA A N 1
ATOM 787 C CA . ALA A 1 101 ? 11.411 -5.588 -6.682 1.00 92.44 101 ALA A CA 1
ATOM 788 C C . ALA A 1 101 ? 10.589 -4.879 -7.771 1.00 92.44 101 ALA A C 1
ATOM 790 O O . ALA A 1 101 ? 9.429 -4.543 -7.544 1.00 92.44 101 ALA A O 1
ATOM 791 N N . GLU A 1 102 ? 11.153 -4.724 -8.971 1.00 93.94 102 GLU A N 1
ATOM 792 C CA . GLU A 1 102 ? 10.462 -4.144 -10.130 1.00 93.94 102 GLU A CA 1
ATOM 793 C C . GLU A 1 102 ? 9.213 -4.955 -10.523 1.00 93.94 102 GLU A C 1
ATOM 795 O O . GLU A 1 102 ? 8.132 -4.393 -10.710 1.00 93.94 102 GLU A O 1
ATOM 800 N N . LEU A 1 103 ? 9.325 -6.287 -10.574 1.00 96.50 103 LEU A N 1
ATOM 801 C CA . LEU A 1 103 ? 8.196 -7.173 -10.860 1.00 96.50 103 LEU A CA 1
ATOM 802 C C . LEU A 1 103 ? 7.115 -7.105 -9.771 1.00 96.50 103 LEU A C 1
ATOM 804 O O . LEU A 1 103 ? 5.928 -7.023 -10.093 1.00 96.50 103 LEU A O 1
ATOM 808 N N . ALA A 1 104 ? 7.505 -7.115 -8.493 1.00 95.19 104 ALA A N 1
ATOM 809 C CA . ALA A 1 104 ? 6.567 -6.989 -7.379 1.00 95.19 104 ALA A CA 1
ATOM 810 C C . ALA A 1 104 ? 5.780 -5.668 -7.451 1.00 95.19 104 ALA A C 1
ATOM 812 O O . ALA A 1 104 ? 4.558 -5.667 -7.269 1.00 95.19 104 ALA A O 1
ATOM 813 N N . ASN A 1 105 ? 6.460 -4.576 -7.815 1.00 92.81 105 ASN A N 1
ATOM 814 C CA . ASN A 1 105 ? 5.849 -3.269 -8.028 1.00 92.81 105 ASN A CA 1
ATOM 815 C C . ASN A 1 105 ? 4.842 -3.291 -9.187 1.00 92.81 105 ASN A C 1
ATOM 817 O O . ASN A 1 105 ? 3.683 -2.908 -9.023 1.00 92.81 105 ASN A O 1
ATOM 821 N N . ALA A 1 106 ? 5.225 -3.839 -10.340 1.00 95.56 106 ALA A N 1
ATOM 822 C CA . ALA A 1 106 ? 4.328 -3.947 -11.488 1.00 95.56 106 ALA A CA 1
ATOM 823 C C . ALA A 1 106 ? 3.076 -4.793 -11.194 1.00 95.56 106 ALA A C 1
ATOM 825 O O . ALA A 1 106 ? 1.965 -4.429 -11.588 1.00 95.56 106 ALA A O 1
ATOM 826 N N . LEU A 1 107 ? 3.223 -5.892 -10.443 1.00 96.38 107 LEU A N 1
ATOM 827 C CA . LEU A 1 107 ? 2.099 -6.708 -9.974 1.00 96.38 107 LEU A CA 1
ATOM 828 C C . LEU A 1 107 ? 1.149 -5.903 -9.076 1.00 96.38 107 LEU A C 1
ATOM 830 O O . LEU A 1 107 ? -0.071 -5.988 -9.238 1.00 96.38 107 LEU A O 1
ATOM 834 N N . GLN A 1 108 ? 1.687 -5.104 -8.152 1.00 93.19 108 GLN A N 1
ATOM 835 C CA . GLN A 1 108 ? 0.899 -4.252 -7.261 1.00 93.19 108 GLN A CA 1
ATOM 836 C C . GLN A 1 108 ? 0.113 -3.183 -8.041 1.00 93.19 108 GLN A C 1
ATOM 838 O O . GLN A 1 108 ? -1.098 -3.036 -7.827 1.00 93.19 108 GLN A O 1
ATOM 843 N N . PHE A 1 109 ? 0.755 -2.491 -8.987 1.00 92.38 109 PHE A N 1
ATOM 844 C CA . PHE A 1 109 ? 0.095 -1.516 -9.862 1.00 92.38 109 PHE A CA 1
ATOM 845 C C . PHE A 1 109 ? -0.997 -2.164 -10.714 1.00 92.38 109 PHE A C 1
ATOM 847 O O . PHE A 1 109 ? -2.129 -1.677 -10.742 1.00 92.38 109 PHE A O 1
ATOM 854 N N . TYR A 1 110 ? -0.716 -3.310 -11.334 1.00 95.69 110 TYR A N 1
ATOM 855 C CA . TYR A 1 110 ? -1.715 -4.048 -12.102 1.00 95.69 110 TYR A CA 1
ATOM 856 C C . TYR A 1 110 ? -2.910 -4.478 -11.237 1.00 95.69 110 TYR A C 1
ATOM 858 O O . TYR A 1 110 ? -4.068 -4.305 -11.625 1.00 95.69 110 TYR A O 1
ATOM 866 N N . ALA A 1 111 ? -2.662 -4.963 -10.015 1.00 93.38 111 ALA A N 1
ATOM 867 C CA . ALA A 1 111 ? -3.722 -5.286 -9.067 1.00 93.38 111 ALA A CA 1
ATOM 868 C C . ALA A 1 111 ? -4.585 -4.061 -8.733 1.00 93.38 111 ALA A C 1
ATOM 870 O O . ALA A 1 111 ? -5.815 -4.173 -8.645 1.00 93.38 111 ALA A O 1
ATOM 871 N N . ARG A 1 112 ? -3.960 -2.897 -8.503 1.00 90.88 112 ARG A N 1
ATOM 872 C CA . ARG A 1 112 ? -4.658 -1.626 -8.258 1.00 90.88 112 ARG A CA 1
ATOM 873 C C . ARG A 1 112 ? -5.571 -1.281 -9.432 1.00 90.88 112 ARG A C 1
ATOM 875 O O . ARG A 1 112 ? -6.760 -1.092 -9.185 1.00 90.88 112 ARG A O 1
ATOM 882 N N . GLN A 1 113 ? -5.071 -1.327 -10.666 1.00 93.56 113 GLN A N 1
ATOM 883 C CA . GLN A 1 113 ? -5.868 -1.009 -11.858 1.00 93.56 113 GLN A CA 1
ATOM 884 C C . GLN A 1 113 ? -7.020 -1.992 -12.099 1.00 93.56 113 GLN A C 1
ATOM 886 O O . GLN A 1 113 ? -8.128 -1.606 -12.463 1.00 93.56 113 GLN A O 1
ATOM 891 N N . LEU A 1 114 ? -6.825 -3.279 -11.795 1.00 93.12 114 LEU A N 1
ATOM 892 C CA . LEU A 1 114 ? -7.936 -4.233 -11.780 1.00 93.12 114 LEU A CA 1
ATOM 893 C C . LEU A 1 114 ? -9.002 -3.841 -10.747 1.00 93.12 114 LEU A C 1
ATOM 895 O O . LEU A 1 114 ? -10.189 -4.057 -10.970 1.00 93.12 114 LEU A O 1
ATOM 899 N N . GLY A 1 115 ? -8.601 -3.268 -9.612 1.00 88.38 115 GLY A N 1
ATOM 900 C CA . GLY A 1 115 ? -9.518 -2.754 -8.600 1.00 88.38 115 GLY A CA 1
ATOM 901 C C . GLY A 1 115 ? -10.304 -1.525 -9.060 1.00 88.38 115 GLY A C 1
ATOM 902 O O . GLY A 1 115 ? -11.519 -1.500 -8.869 1.00 88.38 115 GLY A O 1
ATOM 903 N N . THR A 1 116 ? -9.640 -0.538 -9.665 1.00 89.06 116 THR A N 1
ATOM 904 C CA . THR A 1 116 ? -10.269 0.711 -10.138 1.00 89.06 116 THR A CA 1
ATOM 905 C C . THR A 1 116 ? -11.238 0.458 -11.294 1.00 89.06 116 THR A C 1
ATOM 907 O O . THR A 1 116 ? -12.314 1.058 -11.332 1.00 89.06 116 THR A O 1
ATOM 910 N N . ALA A 1 117 ? -10.933 -0.521 -12.151 1.00 89.31 117 ALA A N 1
ATOM 911 C CA . ALA A 1 117 ? -11.813 -1.034 -13.204 1.00 89.31 117 ALA A CA 1
ATOM 912 C C . ALA A 1 117 ? -12.914 -2.005 -12.705 1.00 89.31 117 ALA A C 1
ATOM 914 O O . ALA A 1 117 ? -13.562 -2.674 -13.507 1.00 89.31 117 ALA A O 1
ATOM 915 N N . GLY A 1 118 ? -13.103 -2.167 -11.387 1.00 88.44 118 GLY A N 1
ATOM 916 C CA . GLY A 1 118 ? -14.149 -3.025 -10.802 1.00 88.44 118 GLY A CA 1
ATOM 917 C C . GLY A 1 118 ? -13.892 -4.540 -10.885 1.00 88.44 118 GLY A C 1
ATOM 918 O O . GLY A 1 118 ? -14.690 -5.347 -10.406 1.00 88.44 118 GLY A O 1
ATOM 919 N N . ARG A 1 119 ? -12.747 -4.975 -11.423 1.00 89.94 119 ARG A N 1
ATOM 920 C CA . ARG A 1 119 ? -12.346 -6.386 -11.592 1.00 89.94 119 ARG A CA 1
ATOM 921 C C . ARG A 1 119 ? -11.721 -6.967 -10.318 1.00 89.94 119 ARG A C 1
ATOM 923 O O . ARG A 1 119 ? -10.668 -7.608 -10.341 1.00 89.94 119 ARG A O 1
ATOM 930 N N . HIS A 1 120 ? -12.390 -6.794 -9.178 1.00 83.75 120 HIS A N 1
ATOM 931 C CA . HIS A 1 120 ? -11.858 -7.142 -7.852 1.00 83.75 120 HIS A CA 1
ATOM 932 C C . HIS A 1 120 ? -11.426 -8.608 -7.706 1.00 83.75 120 HIS A C 1
ATOM 934 O O . HIS A 1 120 ? -10.427 -8.891 -7.046 1.00 83.75 120 HIS A O 1
ATOM 940 N N . ARG A 1 121 ? -12.140 -9.546 -8.348 1.00 84.94 121 ARG A N 1
ATOM 941 C CA . ARG A 1 121 ? -11.792 -10.977 -8.321 1.00 84.94 121 ARG A CA 1
ATOM 942 C C . ARG A 1 121 ? -10.451 -11.255 -9.002 1.00 84.94 121 ARG A C 1
ATOM 944 O O . ARG A 1 121 ? -9.682 -12.074 -8.509 1.00 84.94 121 ARG A O 1
ATOM 951 N N . GLN A 1 122 ? -10.171 -10.572 -10.110 1.00 90.19 122 GLN A N 1
ATOM 952 C CA . GLN A 1 122 ? -8.929 -10.744 -10.867 1.00 90.19 122 GLN A CA 1
ATOM 953 C C . GLN A 1 122 ? -7.742 -10.111 -10.135 1.00 90.19 122 GLN A C 1
ATOM 955 O O . GLN A 1 122 ? -6.635 -10.635 -10.202 1.00 90.19 122 GLN A O 1
ATOM 960 N N . ALA A 1 123 ? -7.983 -9.040 -9.372 1.00 90.12 123 ALA A N 1
ATOM 961 C CA . ALA A 1 123 ? -6.953 -8.307 -8.640 1.00 90.12 123 ALA A CA 1
ATOM 962 C C . ALA A 1 123 ? -6.273 -9.103 -7.509 1.00 90.12 123 ALA A C 1
ATOM 964 O O . ALA A 1 123 ? -5.252 -8.665 -6.996 1.00 90.12 123 ALA A O 1
ATOM 965 N N . LEU A 1 124 ? -6.814 -10.254 -7.093 1.00 88.31 124 LEU A N 1
ATOM 966 C CA . LEU A 1 124 ? -6.211 -11.077 -6.036 1.00 88.31 124 LEU A CA 1
ATOM 967 C C . LEU A 1 124 ? -4.984 -11.857 -6.500 1.00 88.31 124 LEU A C 1
ATOM 969 O O . LEU A 1 124 ? -4.024 -11.974 -5.749 1.00 88.31 124 LEU A O 1
ATOM 973 N N . LYS A 1 125 ? -5.011 -12.385 -7.727 1.00 91.56 125 LYS A N 1
ATOM 974 C CA . LYS A 1 125 ? -3.910 -13.188 -8.268 1.00 91.56 125 LYS A CA 1
ATOM 975 C C . LYS A 1 125 ? -2.571 -12.429 -8.265 1.00 91.56 125 LYS A C 1
ATOM 977 O O . LYS A 1 125 ? -1.624 -12.971 -7.708 1.00 91.56 125 LYS A O 1
ATOM 982 N N . PRO A 1 126 ? -2.473 -11.192 -8.794 1.00 93.75 126 PRO A N 1
ATOM 983 C CA . PRO A 1 126 ? -1.217 -10.447 -8.734 1.00 93.75 126 PRO A CA 1
ATOM 984 C C . PRO A 1 126 ? -0.783 -10.093 -7.302 1.00 93.75 126 PRO A C 1
ATOM 986 O O . PRO A 1 126 ? 0.411 -10.066 -7.032 1.00 93.75 126 PRO A O 1
ATOM 989 N N . MET A 1 127 ? -1.720 -9.898 -6.364 1.00 92.06 127 MET A N 1
ATOM 990 C CA . MET A 1 127 ? -1.376 -9.661 -4.952 1.00 92.06 127 MET A CA 1
ATOM 991 C C . MET A 1 127 ? -0.777 -10.900 -4.275 1.00 92.06 127 MET A C 1
ATOM 993 O O . MET A 1 127 ? 0.189 -10.792 -3.526 1.00 92.06 127 MET A O 1
ATOM 997 N N . LEU A 1 128 ? -1.333 -12.083 -4.557 1.00 91.12 128 LEU A N 1
ATOM 998 C CA . LEU A 1 128 ? -0.811 -13.361 -4.061 1.00 91.12 128 LEU A CA 1
ATOM 999 C C . LEU A 1 128 ? 0.605 -13.649 -4.573 1.00 91.12 128 LEU A C 1
ATOM 1001 O O . LEU A 1 128 ? 1.372 -14.323 -3.895 1.00 91.12 128 LEU A O 1
ATOM 1005 N N . GLU A 1 129 ? 0.944 -13.139 -5.755 1.00 94.62 129 GLU A N 1
ATOM 1006 C CA . GLU A 1 129 ? 2.278 -13.256 -6.343 1.00 94.62 129 GLU A CA 1
ATOM 1007 C C . GLU A 1 129 ? 3.250 -12.209 -5.776 1.00 94.62 129 GLU A C 1
ATOM 1009 O O . GLU A 1 129 ? 4.397 -12.544 -5.489 1.00 94.62 129 GLU A O 1
ATOM 1014 N N . CYS A 1 130 ? 2.807 -10.963 -5.556 1.00 94.12 130 CYS A N 1
ATOM 1015 C CA . CYS A 1 130 ? 3.701 -9.892 -5.107 1.00 94.12 130 CYS A CA 1
ATOM 1016 C C . CYS A 1 130 ? 4.036 -9.940 -3.609 1.00 94.12 130 CYS A C 1
ATOM 1018 O O . CYS A 1 130 ? 5.157 -9.601 -3.242 1.00 94.12 130 CYS A O 1
ATOM 1020 N N . ILE A 1 131 ? 3.124 -10.386 -2.734 1.00 93.69 131 ILE A N 1
ATOM 1021 C CA . ILE A 1 131 ? 3.367 -10.394 -1.278 1.00 93.69 131 ILE A CA 1
ATOM 1022 C C . ILE A 1 131 ? 4.571 -11.271 -0.892 1.00 93.69 131 ILE A C 1
ATOM 1024 O O . ILE A 1 131 ? 5.442 -10.773 -0.180 1.00 93.69 131 ILE A O 1
ATOM 1028 N N . PRO A 1 132 ? 4.704 -12.530 -1.357 1.00 94.25 132 PRO A N 1
ATOM 1029 C CA . PRO A 1 132 ? 5.892 -13.335 -1.068 1.00 94.25 132 PRO A CA 1
ATOM 1030 C C . PRO A 1 132 ? 7.183 -12.710 -1.609 1.00 94.25 132 PRO A C 1
ATOM 1032 O O . PRO A 1 132 ? 8.242 -12.846 -0.995 1.00 94.25 132 PRO A O 1
ATOM 1035 N N . MET A 1 133 ? 7.105 -12.002 -2.744 1.00 95.06 133 MET A N 1
ATOM 1036 C CA . MET A 1 133 ? 8.253 -11.269 -3.272 1.00 95.06 133 MET A CA 1
ATOM 1037 C C . MET A 1 133 ? 8.651 -10.149 -2.316 1.00 95.06 133 MET A C 1
ATOM 1039 O O . MET A 1 133 ? 9.807 -10.113 -1.907 1.00 95.06 133 MET A O 1
ATOM 1043 N N . TYR A 1 134 ? 7.700 -9.308 -1.905 1.00 94.25 134 TYR A N 1
ATOM 1044 C CA . TYR A 1 134 ? 7.939 -8.226 -0.955 1.00 94.25 134 TYR A CA 1
ATOM 1045 C C . TYR A 1 134 ? 8.409 -8.710 0.415 1.00 94.25 134 TYR A C 1
ATOM 1047 O O . TYR A 1 134 ? 9.323 -8.105 0.958 1.00 94.25 134 TYR A O 1
ATOM 1055 N N . ARG A 1 135 ? 7.883 -9.823 0.946 1.00 93.25 135 ARG A N 1
ATOM 1056 C CA . ARG A 1 135 ? 8.381 -10.416 2.201 1.00 93.25 135 ARG A CA 1
ATOM 1057 C C . ARG A 1 135 ? 9.856 -10.788 2.109 1.00 93.25 135 ARG A C 1
ATOM 1059 O O . ARG A 1 135 ? 10.646 -10.363 2.938 1.00 93.25 135 ARG A O 1
ATOM 1066 N N . SER A 1 136 ? 10.249 -11.486 1.048 1.00 93.69 136 SER A N 1
ATOM 1067 C CA . SER A 1 136 ? 11.653 -11.858 0.845 1.00 93.69 136 SER A CA 1
ATOM 1068 C C . SER A 1 136 ? 12.567 -10.648 0.581 1.00 93.69 136 SER A C 1
ATOM 1070 O O . SER A 1 136 ? 13.726 -10.652 0.999 1.00 93.69 136 SER A O 1
ATOM 1072 N N . LEU A 1 137 ? 12.065 -9.603 -0.090 1.00 91.69 137 LEU A N 1
ATOM 1073 C CA . LEU A 1 137 ? 12.790 -8.333 -0.245 1.00 91.69 137 LEU A CA 1
ATOM 1074 C C . LEU A 1 137 ? 12.952 -7.623 1.113 1.00 91.69 137 LEU A C 1
ATOM 1076 O O . LEU A 1 137 ? 14.011 -7.061 1.388 1.00 91.69 137 LEU A O 1
ATOM 1080 N N . HIS A 1 138 ? 11.933 -7.692 1.972 1.00 89.12 138 HIS A N 1
ATOM 1081 C CA . HIS A 1 138 ? 11.930 -7.108 3.313 1.00 89.12 138 HIS A CA 1
ATOM 1082 C C . HIS A 1 138 ? 12.870 -7.830 4.268 1.00 89.12 138 HIS A C 1
ATOM 1084 O O . HIS A 1 138 ? 13.622 -7.173 4.976 1.00 89.12 138 HIS A O 1
ATOM 1090 N N . GLU A 1 139 ? 12.914 -9.158 4.230 1.00 89.69 139 GLU A N 1
ATOM 1091 C CA . GLU A 1 139 ? 13.891 -9.951 4.985 1.00 89.69 139 GLU A CA 1
ATOM 1092 C C . GLU A 1 139 ? 15.338 -9.582 4.621 1.00 89.69 139 GLU A C 1
ATOM 1094 O O .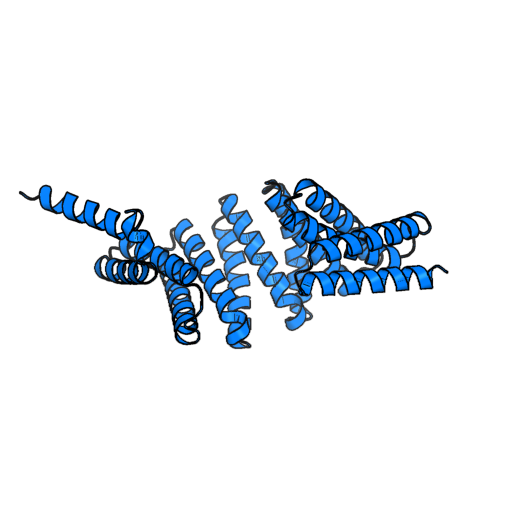 GLU A 1 139 ? 16.207 -9.549 5.488 1.00 89.69 139 GLU A O 1
ATOM 1099 N N . SER A 1 140 ? 15.593 -9.266 3.347 1.00 87.50 140 SER A N 1
ATOM 1100 C CA . SER A 1 140 ? 16.934 -8.921 2.855 1.00 87.50 140 SER A CA 1
ATOM 1101 C C . SER A 1 140 ? 17.316 -7.465 3.142 1.00 87.50 140 SER A C 1
ATOM 1103 O O . SER A 1 140 ? 18.475 -7.169 3.431 1.00 87.50 140 SER A O 1
ATOM 1105 N N . ASN A 1 141 ? 16.361 -6.537 3.036 1.00 83.06 141 ASN A N 1
ATOM 1106 C CA . ASN A 1 141 ? 16.565 -5.118 3.319 1.00 83.06 141 ASN A CA 1
ATOM 1107 C C . ASN A 1 141 ? 15.265 -4.468 3.838 1.00 83.06 141 ASN A C 1
ATOM 1109 O O . ASN A 1 141 ? 14.498 -3.897 3.041 1.00 83.06 141 ASN A O 1
ATOM 1113 N N . PRO A 1 142 ? 15.042 -4.504 5.169 1.00 78.62 142 PRO A N 1
ATOM 1114 C CA . PRO A 1 142 ? 13.801 -4.042 5.785 1.00 78.62 142 PRO A CA 1
ATOM 1115 C C . PRO A 1 142 ? 13.469 -2.577 5.488 1.00 78.62 142 PRO A C 1
ATOM 1117 O O . PRO A 1 142 ? 12.308 -2.233 5.257 1.00 78.62 142 PRO A O 1
ATOM 1120 N N . THR A 1 143 ? 14.489 -1.717 5.438 1.00 76.31 143 THR A N 1
ATOM 1121 C CA . THR A 1 143 ? 14.332 -0.269 5.243 1.00 76.31 143 THR A CA 1
ATOM 1122 C C . THR A 1 143 ? 13.800 0.071 3.851 1.00 76.31 143 THR A C 1
ATOM 1124 O O . THR A 1 143 ? 12.987 0.978 3.708 1.00 76.31 143 THR A O 1
ATOM 1127 N N . SER A 1 144 ? 14.245 -0.658 2.823 1.00 73.88 144 SER A N 1
ATOM 1128 C CA . SER A 1 144 ? 13.962 -0.323 1.417 1.00 73.88 144 SER A CA 1
ATOM 1129 C C . SER A 1 144 ? 12.615 -0.810 0.881 1.00 73.88 144 SER A C 1
ATOM 1131 O O . SER A 1 144 ? 12.181 -0.323 -0.153 1.00 73.88 144 SER A O 1
ATOM 1133 N N . SER A 1 145 ? 11.995 -1.794 1.535 1.00 76.50 145 SER A N 1
ATOM 1134 C CA . SER A 1 145 ? 10.801 -2.489 1.020 1.00 76.50 145 SER A CA 1
ATOM 1135 C C . SER A 1 145 ? 9.646 -2.547 2.023 1.00 76.50 145 SER A C 1
ATOM 1137 O O . SER A 1 145 ? 8.606 -3.157 1.764 1.00 76.50 145 SER A O 1
ATOM 1139 N N . GLY A 1 146 ? 9.829 -1.931 3.197 1.00 81.88 146 GLY A N 1
ATOM 1140 C CA . GLY A 1 146 ? 8.841 -1.947 4.269 1.00 81.88 146 GLY A CA 1
ATOM 1141 C C . GLY A 1 146 ? 7.530 -1.262 3.886 1.00 81.88 146 GLY A C 1
ATOM 1142 O O . GLY A 1 146 ? 6.461 -1.813 4.140 1.00 81.88 146 GLY A O 1
ATOM 1143 N N . LYS A 1 147 ? 7.596 -0.099 3.223 1.00 83.94 147 LYS A N 1
ATOM 1144 C CA . LYS A 1 147 ? 6.396 0.644 2.799 1.00 83.94 147 LYS A CA 1
ATOM 1145 C C . LYS A 1 147 ? 5.622 -0.105 1.715 1.00 83.94 147 LYS A C 1
ATOM 1147 O O . LYS A 1 147 ? 4.394 -0.139 1.731 1.00 83.94 147 LYS A O 1
ATOM 1152 N N . GLU A 1 148 ? 6.331 -0.727 0.783 1.00 86.25 148 GLU A N 1
ATOM 1153 C CA . GLU A 1 148 ? 5.749 -1.459 -0.333 1.00 86.25 148 GLU A CA 1
ATOM 1154 C C . GLU A 1 148 ? 5.050 -2.735 0.145 1.00 86.25 148 GLU A C 1
ATOM 1156 O O . GLU A 1 148 ? 3.936 -3.027 -0.304 1.00 86.25 148 GLU A O 1
ATOM 1161 N N . LEU A 1 149 ? 5.662 -3.463 1.089 1.00 90.56 149 LEU A N 1
ATOM 1162 C CA . LEU A 1 149 ? 5.045 -4.624 1.730 1.00 90.56 149 LEU A CA 1
ATOM 1163 C C . LEU A 1 149 ? 3.825 -4.218 2.569 1.00 90.56 149 LEU A C 1
ATOM 1165 O O . LEU A 1 149 ? 2.767 -4.829 2.417 1.00 90.56 149 LEU A O 1
ATOM 1169 N N . GLU A 1 150 ? 3.941 -3.167 3.390 1.00 91.00 150 GLU A N 1
ATOM 1170 C CA . GLU A 1 150 ? 2.830 -2.603 4.172 1.00 91.00 150 GLU A CA 1
ATOM 1171 C C . GLU A 1 150 ? 1.629 -2.290 3.262 1.00 91.00 150 GLU A C 1
ATOM 1173 O O . GLU A 1 150 ? 0.517 -2.782 3.485 1.00 91.00 150 GLU A O 1
ATOM 1178 N N . TYR A 1 151 ? 1.861 -1.528 2.190 1.00 86.50 151 TYR A N 1
ATOM 1179 C CA . TYR A 1 151 ? 0.825 -1.169 1.225 1.00 86.50 151 TYR A CA 1
ATOM 1180 C C . TYR A 1 151 ? 0.230 -2.414 0.556 1.00 86.50 151 TYR A C 1
ATOM 1182 O O . TYR A 1 151 ? -0.993 -2.543 0.438 1.00 86.50 151 TYR A O 1
ATOM 1190 N N . ALA A 1 152 ? 1.068 -3.371 0.139 1.00 90.31 152 ALA A N 1
ATOM 1191 C CA . ALA A 1 152 ? 0.590 -4.600 -0.482 1.00 90.31 152 ALA A CA 1
ATOM 1192 C C . ALA A 1 152 ? -0.338 -5.390 0.460 1.00 90.31 152 ALA A C 1
ATOM 1194 O O . ALA A 1 152 ? -1.424 -5.814 0.051 1.00 90.31 152 ALA A O 1
ATOM 1195 N N . LEU A 1 153 ? 0.043 -5.536 1.727 1.00 93.69 153 LEU A N 1
ATOM 1196 C CA . LEU A 1 153 ? -0.729 -6.249 2.741 1.00 93.69 153 LEU A CA 1
ATOM 1197 C C . LEU A 1 153 ? -2.086 -5.585 3.010 1.00 93.69 153 LEU A C 1
ATOM 1199 O O . LEU A 1 153 ? -3.115 -6.262 2.941 1.00 93.69 153 LEU A O 1
ATOM 1203 N N . GLN A 1 154 ? -2.124 -4.263 3.204 1.00 90.25 154 GLN A N 1
ATOM 1204 C CA . GLN A 1 154 ? -3.377 -3.524 3.418 1.00 90.25 154 GLN A CA 1
ATOM 1205 C C . GLN A 1 154 ? -4.326 -3.658 2.214 1.00 90.25 154 GLN A C 1
ATOM 1207 O O . GLN A 1 154 ? -5.520 -3.944 2.351 1.00 90.25 154 GLN A O 1
ATOM 1212 N N . HIS A 1 155 ? -3.803 -3.523 0.992 1.00 87.31 155 HIS A N 1
ATOM 1213 C CA . HIS A 1 155 ? -4.603 -3.663 -0.225 1.00 87.31 155 HIS A CA 1
ATOM 1214 C C . HIS A 1 155 ? -5.090 -5.096 -0.467 1.00 87.31 155 HIS A C 1
ATOM 1216 O O . HIS A 1 155 ? -6.165 -5.301 -1.045 1.00 87.31 155 HIS A O 1
ATOM 1222 N N . TYR A 1 156 ? -4.320 -6.096 -0.053 1.00 91.25 156 TYR A N 1
ATOM 1223 C CA . TYR A 1 156 ? -4.733 -7.492 -0.098 1.00 91.25 156 TYR A CA 1
ATOM 1224 C C . TYR A 1 156 ? -5.829 -7.782 0.931 1.00 91.25 156 TYR A C 1
ATOM 1226 O O . TYR A 1 156 ? -6.873 -8.326 0.563 1.00 91.25 156 TYR A O 1
ATOM 1234 N N . ALA A 1 157 ? -5.671 -7.300 2.165 1.00 91.88 157 ALA A N 1
ATOM 1235 C CA . ALA A 1 157 ? -6.665 -7.399 3.228 1.00 91.88 157 ALA A CA 1
ATOM 1236 C C 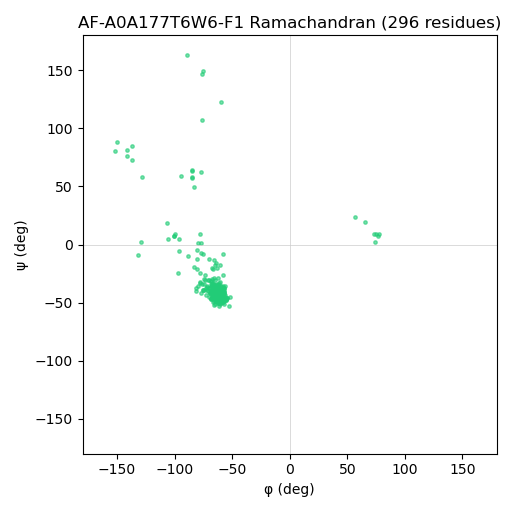. ALA A 1 157 ? -8.026 -6.812 2.817 1.00 91.88 157 ALA A C 1
ATOM 1238 O O . ALA A 1 157 ? -9.057 -7.485 2.907 1.00 91.88 157 ALA A O 1
ATOM 1239 N N . ARG A 1 158 ? -8.051 -5.600 2.242 1.00 87.25 158 ARG A N 1
ATOM 1240 C CA . ARG A 1 158 ? -9.294 -4.984 1.732 1.00 87.25 158 ARG A CA 1
ATOM 1241 C C . ARG A 1 158 ? -9.996 -5.856 0.685 1.00 87.25 158 ARG A C 1
ATOM 1243 O O . ARG A 1 158 ? -11.227 -5.922 0.658 1.00 87.25 158 ARG A O 1
ATOM 1250 N N . ARG A 1 159 ? -9.238 -6.532 -0.186 1.00 85.38 159 ARG A N 1
ATOM 1251 C CA . ARG A 1 159 ? -9.798 -7.425 -1.216 1.00 85.38 159 ARG A CA 1
ATOM 1252 C C . ARG A 1 159 ? -10.299 -8.743 -0.633 1.00 85.38 159 ARG A C 1
ATOM 1254 O O . ARG A 1 159 ? -11.352 -9.212 -1.060 1.00 85.38 159 ARG A O 1
ATOM 1261 N N . LEU A 1 160 ? -9.589 -9.314 0.338 1.00 88.75 160 LEU A N 1
ATOM 1262 C CA . LEU A 1 160 ? -10.035 -10.499 1.072 1.00 88.75 160 LEU A CA 1
ATOM 1263 C C . LEU A 1 160 ? -11.353 -10.234 1.804 1.00 88.75 160 LEU A C 1
ATOM 1265 O O . LEU A 1 160 ? -12.301 -11.006 1.655 1.00 88.75 160 LEU A O 1
ATOM 1269 N N . ARG A 1 161 ? -11.461 -9.082 2.478 1.00 86.62 161 ARG A N 1
ATOM 1270 C CA . ARG A 1 161 ? -12.690 -8.650 3.155 1.00 86.62 161 ARG A CA 1
ATOM 1271 C C . ARG A 1 161 ? -13.883 -8.571 2.204 1.00 86.62 161 ARG A C 1
ATOM 1273 O O . ARG A 1 161 ? -14.945 -9.088 2.521 1.00 86.62 161 ARG A O 1
ATOM 1280 N N . ARG A 1 162 ? -13.714 -7.989 1.009 1.00 84.06 162 ARG A N 1
ATOM 1281 C CA . ARG A 1 162 ? -14.781 -7.927 -0.017 1.00 84.06 162 ARG A CA 1
ATOM 1282 C C . ARG A 1 162 ? -15.263 -9.305 -0.487 1.00 84.06 162 ARG A C 1
ATOM 1284 O O . ARG A 1 162 ? -16.324 -9.393 -1.092 1.00 84.06 162 ARG A O 1
ATOM 1291 N N . ARG A 1 163 ? -14.492 -10.367 -0.243 1.00 82.88 163 ARG A N 1
ATOM 1292 C CA . ARG A 1 163 ? -14.863 -11.756 -0.549 1.00 82.88 163 ARG A CA 1
ATOM 1293 C C . ARG A 1 163 ? -15.360 -12.543 0.666 1.00 82.88 163 ARG A C 1
ATOM 1295 O O . ARG A 1 163 ? -15.513 -13.754 0.544 1.00 82.88 163 ARG A O 1
ATOM 1302 N N . GLY A 1 164 ? -15.560 -11.895 1.812 1.00 85.19 164 GLY A N 1
ATOM 1303 C CA . GLY A 1 164 ? -15.976 -12.556 3.051 1.00 85.19 164 GLY A CA 1
ATOM 1304 C C . GLY A 1 164 ? -14.868 -13.357 3.744 1.00 85.19 164 GLY A C 1
ATOM 1305 O O . GLY A 1 164 ? -15.137 -14.084 4.692 1.00 85.19 164 GLY A O 1
ATOM 1306 N N . LYS A 1 165 ? -13.608 -13.243 3.302 1.00 87.94 165 LYS A N 1
ATOM 1307 C CA . LYS A 1 165 ? -12.457 -13.905 3.941 1.00 87.94 165 LYS A CA 1
ATOM 1308 C C . LYS A 1 165 ? -11.939 -13.053 5.103 1.00 87.94 165 LYS A C 1
ATOM 1310 O O . LYS A 1 165 ? -10.841 -12.503 5.027 1.00 87.94 165 LYS A O 1
ATOM 1315 N N . HIS A 1 166 ? -12.767 -12.878 6.131 1.00 88.12 166 HIS A N 1
ATOM 1316 C CA . HIS A 1 166 ? -12.532 -11.925 7.222 1.00 88.12 166 HIS A CA 1
ATOM 1317 C C . HIS A 1 166 ? -11.259 -12.231 8.024 1.00 88.12 166 HIS A C 1
ATOM 1319 O O . HIS A 1 166 ? -10.431 -11.33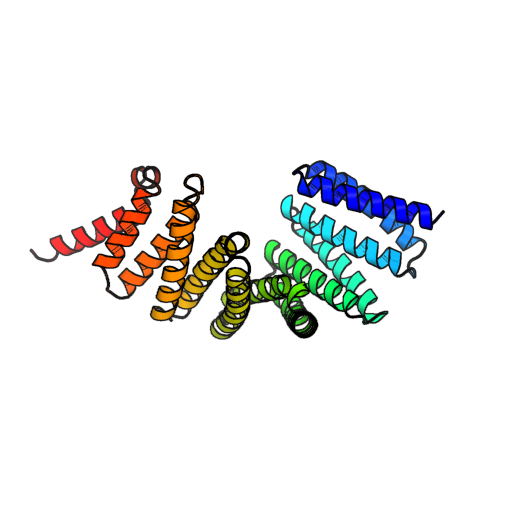7 8.183 1.00 88.12 166 HIS A O 1
ATOM 1325 N N . ASP A 1 167 ? -11.031 -13.485 8.418 1.00 89.50 167 ASP A N 1
ATOM 1326 C CA . ASP A 1 167 ? -9.848 -13.860 9.210 1.00 89.50 167 ASP A CA 1
ATOM 1327 C C . ASP A 1 167 ? -8.535 -13.692 8.438 1.00 89.50 167 ASP A C 1
ATOM 1329 O O . ASP A 1 167 ? -7.554 -13.168 8.963 1.00 89.50 167 ASP A O 1
ATOM 1333 N N . GLU A 1 168 ? -8.507 -14.105 7.166 1.00 91.06 168 GLU A N 1
ATOM 1334 C CA . GLU A 1 168 ? -7.342 -13.897 6.296 1.00 91.06 168 GLU A CA 1
ATOM 1335 C C . GLU A 1 168 ? -7.075 -12.398 6.097 1.00 91.06 168 GLU A C 1
ATOM 1337 O O . GLU A 1 168 ? -5.921 -11.970 6.058 1.00 91.06 168 GLU A O 1
ATOM 1342 N N . ALA A 1 169 ? -8.141 -11.598 5.974 1.00 92.25 169 ALA A N 1
ATOM 1343 C CA . ALA A 1 169 ? -8.036 -10.157 5.816 1.00 92.25 169 ALA A CA 1
ATOM 1344 C C . ALA A 1 169 ? -7.454 -9.498 7.070 1.00 92.25 169 ALA A C 1
ATOM 1346 O O . ALA A 1 169 ? -6.560 -8.667 6.946 1.00 92.25 169 ALA A O 1
ATOM 1347 N N . LEU A 1 170 ? -7.934 -9.881 8.257 1.00 94.31 170 LEU A N 1
ATOM 1348 C CA . LEU A 1 170 ? -7.434 -9.363 9.530 1.00 94.31 170 LEU A CA 1
ATOM 1349 C C . LEU A 1 170 ? -5.960 -9.707 9.728 1.00 94.31 170 LEU A C 1
ATOM 1351 O O . LEU A 1 170 ? -5.179 -8.798 9.973 1.00 94.31 170 LEU A O 1
ATOM 1355 N N . LYS A 1 171 ? -5.553 -10.963 9.503 1.00 94.06 171 LYS A N 1
ATOM 1356 C CA . LYS A 1 171 ? -4.141 -11.376 9.614 1.00 94.06 171 LYS A CA 1
ATOM 1357 C C . LYS A 1 171 ? -3.220 -10.561 8.703 1.00 94.06 171 LYS A C 1
ATOM 1359 O O . LYS A 1 171 ? -2.181 -10.082 9.144 1.00 94.06 171 LYS A O 1
ATOM 1364 N N . ALA A 1 172 ? -3.607 -10.379 7.438 1.00 93.88 172 ALA A N 1
ATOM 1365 C CA . ALA A 1 172 ? -2.823 -9.576 6.501 1.00 93.88 172 ALA A CA 1
ATOM 1366 C C . ALA A 1 172 ? -2.767 -8.095 6.918 1.00 93.88 172 ALA A C 1
ATOM 1368 O O . ALA A 1 172 ? -1.723 -7.460 6.788 1.00 93.88 172 ALA A O 1
ATOM 1369 N N . PHE A 1 173 ? -3.869 -7.541 7.430 1.00 94.94 173 PHE A N 1
ATOM 1370 C CA . PHE A 1 173 ? -3.903 -6.153 7.889 1.00 94.94 173 PHE A CA 1
ATOM 1371 C C . PHE A 1 173 ? -3.067 -5.947 9.162 1.00 94.94 173 PHE A C 1
ATOM 1373 O O . PHE A 1 173 ? -2.333 -4.969 9.243 1.00 94.94 173 PHE A O 1
ATOM 1380 N N . GLU A 1 174 ? -3.132 -6.873 10.123 1.00 94.62 174 GLU A N 1
ATOM 1381 C CA . GLU A 1 174 ? -2.349 -6.860 11.370 1.00 94.62 174 GLU A CA 1
ATOM 1382 C C . GLU A 1 174 ? -0.834 -6.867 11.097 1.00 94.62 174 GLU A C 1
ATOM 1384 O O . GLU A 1 174 ? -0.084 -6.121 11.734 1.00 94.62 174 GLU A O 1
ATOM 1389 N N . GLU A 1 175 ? -0.382 -7.650 10.111 1.00 93.94 175 GLU A N 1
ATOM 1390 C CA . GLU A 1 175 ? 1.019 -7.660 9.667 1.00 93.94 175 GLU A CA 1
ATOM 1391 C C . GLU A 1 175 ? 1.438 -6.274 9.149 1.00 93.94 175 GLU A C 1
ATOM 1393 O O . GLU A 1 175 ? 2.406 -5.695 9.643 1.00 93.94 175 GLU A O 1
ATOM 1398 N N . GLY A 1 176 ? 0.662 -5.686 8.231 1.00 93.25 176 GLY A N 1
ATOM 1399 C CA . GLY A 1 176 ? 0.935 -4.342 7.708 1.00 93.25 176 GLY A CA 1
ATOM 1400 C C . GLY A 1 176 ? 0.868 -3.251 8.786 1.00 93.25 176 GLY A C 1
ATOM 1401 O O . GLY A 1 176 ? 1.706 -2.353 8.822 1.00 93.25 176 GLY A O 1
ATOM 1402 N N . LEU A 1 177 ? -0.082 -3.343 9.718 1.00 93.75 177 LEU A N 1
ATOM 1403 C CA . LEU A 1 177 ? -0.221 -2.393 10.824 1.00 93.75 177 LEU A CA 1
ATOM 1404 C C . LEU A 1 177 ? 0.980 -2.447 11.779 1.00 93.75 177 LEU A C 1
ATOM 1406 O O . LEU A 1 177 ? 1.424 -1.411 12.271 1.00 93.75 177 LEU A O 1
ATOM 1410 N N . THR A 1 178 ? 1.551 -3.633 12.006 1.00 92.69 178 THR A N 1
ATOM 1411 C CA . THR A 1 178 ? 2.776 -3.799 12.808 1.00 92.69 178 THR A CA 1
ATOM 1412 C C . THR A 1 178 ? 3.962 -3.060 12.182 1.00 92.69 178 THR A C 1
ATOM 1414 O O . THR A 1 178 ? 4.731 -2.390 12.882 1.00 92.69 178 THR A O 1
ATOM 1417 N N . MET A 1 179 ? 4.080 -3.116 10.853 1.00 91.31 179 MET A N 1
ATOM 1418 C CA . MET A 1 179 ? 5.089 -2.360 10.107 1.00 91.31 179 MET A CA 1
ATOM 1419 C C . MET A 1 179 ? 4.847 -0.850 10.214 1.00 91.31 179 MET A C 1
ATOM 1421 O O . MET A 1 179 ? 5.775 -0.099 10.516 1.00 91.31 179 MET A O 1
ATOM 1425 N N . CYS A 1 180 ? 3.592 -0.421 10.059 1.00 90.62 180 CYS A N 1
ATOM 1426 C CA . CYS A 1 180 ? 3.183 0.976 10.191 1.00 90.62 180 CYS A CA 1
ATOM 1427 C C . CYS A 1 180 ? 3.520 1.546 11.582 1.00 90.62 180 CYS A C 1
ATOM 1429 O O . CYS A 1 180 ? 4.138 2.605 11.692 1.00 90.62 180 CYS A O 1
ATOM 1431 N N . ARG A 1 181 ? 3.222 0.800 12.659 1.00 91.94 181 ARG A N 1
ATOM 1432 C CA . ARG A 1 181 ? 3.584 1.166 14.042 1.00 91.94 181 ARG A CA 1
ATOM 1433 C C . ARG A 1 181 ? 5.094 1.276 14.240 1.00 91.94 181 ARG A C 1
ATOM 1435 O O . ARG A 1 181 ? 5.564 2.220 14.873 1.00 91.94 181 ARG A O 1
ATOM 1442 N N . SER A 1 182 ? 5.858 0.336 13.687 1.00 90.44 182 SER A N 1
ATOM 1443 C CA . SER A 1 182 ? 7.324 0.348 13.776 1.00 90.44 182 SER A CA 1
ATOM 1444 C C . SER A 1 182 ? 7.916 1.568 13.065 1.00 90.44 182 SER A C 1
ATOM 1446 O O . SER A 1 182 ? 8.789 2.241 13.614 1.00 90.44 182 SER A O 1
ATOM 1448 N N . ARG A 1 183 ? 7.386 1.907 11.883 1.00 88.75 183 ARG A N 1
ATOM 1449 C CA . ARG A 1 183 ? 7.742 3.117 11.134 1.00 88.75 183 ARG A CA 1
ATOM 1450 C C . ARG A 1 183 ? 7.381 4.387 11.906 1.00 88.75 183 ARG A C 1
ATOM 1452 O O . ARG A 1 183 ? 8.220 5.276 12.020 1.00 88.75 183 ARG A O 1
ATOM 1459 N N . ASN A 1 184 ? 6.185 4.448 12.489 1.00 89.50 184 ASN A N 1
ATOM 1460 C CA . ASN A 1 184 ? 5.755 5.587 13.297 1.00 89.50 184 ASN A CA 1
ATOM 1461 C C . ASN A 1 184 ? 6.629 5.796 14.537 1.00 89.50 184 ASN A C 1
ATOM 1463 O O . ASN A 1 184 ? 6.960 6.925 14.864 1.00 89.50 184 ASN A O 1
ATOM 1467 N N . LYS A 1 185 ? 7.084 4.721 15.191 1.00 90.50 185 LYS A N 1
ATOM 1468 C CA . LYS A 1 185 ? 8.026 4.830 16.313 1.00 90.50 185 LYS A CA 1
ATOM 1469 C C . LYS A 1 185 ? 9.367 5.448 15.896 1.00 90.50 185 LYS A C 1
ATOM 1471 O O . LYS A 1 185 ? 9.979 6.154 16.690 1.00 90.50 185 LYS A O 1
ATOM 1476 N N . ALA A 1 186 ? 9.831 5.166 14.679 1.00 89.25 186 ALA A N 1
ATOM 1477 C CA . ALA A 1 186 ? 11.080 5.714 14.156 1.00 89.25 186 ALA A CA 1
ATOM 1478 C C . ALA A 1 186 ? 10.930 7.155 13.640 1.00 89.25 186 ALA A C 1
ATOM 1480 O O . ALA A 1 186 ? 11.861 7.946 13.766 1.00 89.25 186 ALA A O 1
ATOM 1481 N N . GLN A 1 187 ? 9.783 7.486 13.038 1.00 88.25 187 GLN A N 1
ATOM 1482 C CA . GLN A 1 187 ? 9.506 8.788 12.422 1.00 88.25 187 GLN A CA 1
ATOM 1483 C C . GLN A 1 187 ? 8.051 9.219 12.692 1.00 88.25 187 GLN A C 1
ATOM 1485 O O . GLN A 1 187 ? 7.217 9.119 11.782 1.00 88.25 187 GLN A O 1
ATOM 1490 N N . PRO A 1 188 ? 7.735 9.689 13.917 1.00 87.00 188 PRO A N 1
ATOM 1491 C CA . PRO A 1 188 ? 6.361 10.006 14.310 1.00 87.00 188 PRO A CA 1
ATOM 1492 C C . PRO A 1 188 ? 5.730 11.085 13.428 1.00 87.00 188 PRO A C 1
ATOM 1494 O O . PRO A 1 188 ? 4.671 10.869 12.846 1.00 87.00 188 PRO A O 1
ATOM 1497 N N . GLU A 1 189 ? 6.426 12.207 13.230 1.00 85.44 189 GLU A N 1
ATOM 1498 C CA . GLU A 1 189 ? 5.902 13.355 12.475 1.00 85.44 189 GLU A CA 1
ATOM 1499 C C . GLU A 1 189 ? 5.534 13.000 11.027 1.00 85.44 189 GLU A C 1
ATOM 1501 O O . GLU A 1 189 ? 4.532 13.482 10.505 1.00 85.44 189 GLU A O 1
ATOM 1506 N N . ALA A 1 190 ? 6.305 12.107 10.398 1.00 85.38 190 ALA A N 1
ATOM 1507 C CA . ALA A 1 190 ? 6.125 11.718 9.001 1.00 85.38 190 ALA A CA 1
ATOM 1508 C C . ALA A 1 190 ? 5.150 10.544 8.789 1.00 85.38 190 ALA A C 1
ATOM 1510 O O . ALA A 1 190 ? 4.852 10.207 7.643 1.00 85.38 190 ALA A O 1
ATOM 1511 N N . SER A 1 191 ? 4.715 9.859 9.853 1.00 87.44 191 SER A N 1
ATOM 1512 C CA . SER A 1 191 ? 3.958 8.597 9.734 1.00 87.44 191 SER A CA 1
ATOM 1513 C C . SER A 1 191 ? 2.695 8.525 10.592 1.00 87.44 191 SER A C 1
ATOM 1515 O O . SER A 1 191 ? 1.905 7.601 10.406 1.00 87.44 191 SER A O 1
ATOM 1517 N N . GLN A 1 192 ? 2.479 9.488 11.488 1.00 90.38 192 GLN A N 1
ATOM 1518 C CA . GLN A 1 192 ? 1.322 9.535 12.384 1.00 90.38 192 GLN A CA 1
ATOM 1519 C C . GLN A 1 192 ? -0.017 9.512 11.639 1.00 90.38 192 GLN A C 1
ATOM 1521 O O . GLN A 1 192 ? -0.918 8.768 12.022 1.00 90.38 192 GLN A O 1
ATOM 1526 N N . GLU A 1 193 ? -0.128 10.238 10.524 1.00 90.44 193 GLU A N 1
ATOM 1527 C CA . GLU A 1 193 ? -1.354 10.279 9.722 1.00 90.44 193 GLU A CA 1
ATOM 1528 C C . GLU A 1 193 ? -1.658 8.926 9.066 1.00 90.44 193 GLU A C 1
ATOM 1530 O O . GLU A 1 193 ? -2.788 8.431 9.112 1.00 90.44 193 GLU A O 1
ATOM 1535 N N . ASP A 1 194 ? -0.631 8.292 8.493 1.00 90.38 194 ASP A N 1
ATOM 1536 C CA . ASP A 1 194 ? -0.748 6.961 7.902 1.00 90.38 194 ASP A CA 1
ATOM 1537 C C . ASP A 1 194 ? -1.160 5.920 8.945 1.00 90.38 194 ASP A C 1
ATOM 1539 O O . ASP A 1 194 ? -2.018 5.077 8.665 1.00 90.38 194 ASP A O 1
ATOM 1543 N N . LEU A 1 195 ? -0.576 5.989 10.147 1.00 92.94 195 LEU A N 1
ATOM 1544 C CA . LEU A 1 195 ? -0.909 5.092 11.247 1.00 92.94 195 LEU A CA 1
ATOM 1545 C C . LEU A 1 195 ? -2.360 5.285 11.698 1.00 92.94 195 LEU A C 1
ATOM 1547 O O . LEU A 1 195 ? -3.087 4.298 11.815 1.00 92.94 195 LEU A O 1
ATOM 1551 N N . ALA A 1 196 ? -2.803 6.527 11.903 1.00 94.50 196 ALA A N 1
ATOM 1552 C CA . ALA A 1 196 ? -4.176 6.826 12.306 1.00 94.50 196 ALA A CA 1
ATOM 1553 C C . ALA A 1 196 ? -5.193 6.314 11.270 1.00 94.50 196 ALA A C 1
ATOM 1555 O O . ALA A 1 196 ? -6.147 5.609 11.613 1.00 94.50 196 ALA A O 1
ATOM 1556 N N . ARG A 1 197 ? -4.931 6.547 9.978 1.00 93.25 197 ARG A N 1
ATOM 1557 C CA . ARG A 1 197 ? -5.761 6.031 8.879 1.00 93.25 197 ARG A CA 1
ATOM 1558 C C . ARG A 1 197 ? -5.802 4.500 8.860 1.00 93.25 197 ARG A C 1
ATOM 1560 O O . ARG A 1 197 ? -6.876 3.914 8.707 1.00 93.25 197 ARG A O 1
ATOM 1567 N N . ALA A 1 198 ? -4.659 3.838 9.044 1.00 93.31 198 ALA A N 1
ATOM 1568 C CA . ALA A 1 198 ? -4.593 2.379 9.112 1.00 93.31 198 ALA A CA 1
ATOM 1569 C C . ALA A 1 198 ? -5.362 1.821 10.325 1.00 93.31 198 ALA A C 1
ATOM 1571 O O . ALA A 1 198 ? -6.087 0.836 10.185 1.00 93.31 198 ALA A O 1
ATOM 1572 N N . LEU A 1 199 ? -5.267 2.462 11.493 1.00 96.44 199 LEU A N 1
ATOM 1573 C CA . LEU A 1 199 ? -6.004 2.085 12.706 1.00 96.44 199 LEU A CA 1
ATOM 1574 C C . LEU A 1 199 ? -7.520 2.248 12.542 1.00 96.44 199 LEU A C 1
ATOM 1576 O O . LEU A 1 199 ? -8.275 1.359 12.941 1.00 96.44 199 LEU A O 1
ATOM 1580 N N . HIS A 1 200 ? -7.969 3.336 11.909 1.00 96.19 200 HIS A N 1
ATOM 1581 C CA . HIS A 1 200 ? -9.379 3.540 11.576 1.00 96.19 200 HIS A CA 1
ATOM 1582 C C . HIS A 1 200 ? -9.917 2.400 10.698 1.00 96.19 200 HIS A C 1
ATOM 1584 O O . HIS A 1 200 ? -10.951 1.793 10.992 1.00 96.19 200 HIS A O 1
ATOM 1590 N N . GLU A 1 201 ? -9.196 2.069 9.624 1.00 93.94 201 GLU A N 1
ATOM 1591 C CA . GLU A 1 201 ? -9.567 0.964 8.740 1.00 93.94 201 GLU A CA 1
ATOM 1592 C C . GLU A 1 201 ? -9.568 -0.383 9.467 1.00 93.94 201 GLU A C 1
ATOM 1594 O O . GLU A 1 201 ? -10.505 -1.168 9.298 1.00 93.94 201 GLU A O 1
ATOM 1599 N N . PHE A 1 202 ? -8.558 -0.643 10.299 1.00 95.69 202 PHE A N 1
ATOM 1600 C CA . PHE A 1 202 ? -8.463 -1.877 11.068 1.00 95.69 202 PHE A CA 1
ATOM 1601 C C . PHE A 1 202 ? -9.627 -2.031 12.049 1.00 95.69 202 PHE A C 1
ATOM 1603 O O . PHE A 1 202 ? -10.245 -3.094 12.101 1.00 95.69 202 PHE A O 1
ATOM 1610 N N . SER A 1 203 ? -9.997 -0.955 12.750 1.00 96.56 203 SER A N 1
ATOM 1611 C CA . SER A 1 203 ? -11.174 -0.926 13.621 1.00 96.56 203 SER A CA 1
ATOM 1612 C C . SER A 1 203 ? -12.452 -1.273 12.854 1.00 96.56 203 SER A C 1
ATOM 1614 O O . SER A 1 203 ? -13.214 -2.152 13.263 1.00 96.56 203 SER A O 1
ATOM 1616 N N . ALA A 1 204 ? -12.657 -0.668 11.681 1.00 93.50 204 ALA A N 1
ATOM 1617 C CA . ALA A 1 204 ? -13.807 -0.985 10.842 1.00 93.50 204 ALA A CA 1
ATOM 1618 C C . ALA A 1 204 ? -13.808 -2.460 10.395 1.00 93.50 204 ALA A C 1
ATOM 1620 O O . ALA A 1 204 ? -14.870 -3.085 10.340 1.00 93.50 204 ALA A O 1
ATOM 1621 N N . MET A 1 205 ? -12.639 -3.035 10.091 1.00 92.38 205 MET A N 1
ATOM 1622 C CA . MET A 1 205 ? -12.509 -4.454 9.743 1.00 92.38 205 MET A CA 1
ATOM 1623 C C . MET A 1 205 ? -12.831 -5.382 10.914 1.00 92.38 205 MET A C 1
ATOM 1625 O O . MET A 1 205 ? -13.560 -6.351 10.714 1.00 92.38 205 MET A O 1
ATOM 1629 N N . LEU A 1 206 ? -12.326 -5.077 12.110 1.00 94.50 206 LEU A N 1
ATOM 1630 C CA . LEU A 1 206 ? -12.592 -5.830 13.336 1.00 94.50 206 LEU A CA 1
ATOM 1631 C C . LEU A 1 206 ? -14.074 -5.793 13.706 1.00 94.50 206 LEU A C 1
ATOM 1633 O O . LEU A 1 206 ? -14.651 -6.831 14.017 1.00 94.50 206 LEU A O 1
ATOM 1637 N N . ARG A 1 207 ? -14.717 -4.627 13.577 1.00 92.69 207 ARG A N 1
ATOM 1638 C CA . ARG A 1 207 ? -16.163 -4.471 13.779 1.00 92.69 207 ARG A CA 1
ATOM 1639 C C . ARG A 1 207 ? -16.975 -5.365 12.844 1.00 92.69 207 ARG A C 1
ATOM 1641 O O . ARG A 1 207 ? -17.939 -5.977 13.269 1.00 92.69 207 ARG A O 1
ATOM 1648 N N . HIS A 1 208 ? -16.588 -5.457 11.572 1.00 88.88 208 HIS A N 1
ATOM 1649 C CA . HIS A 1 208 ? -17.246 -6.347 10.606 1.00 88.88 208 HIS A CA 1
ATOM 1650 C C . HIS A 1 208 ? -16.994 -7.840 10.854 1.00 88.88 208 HIS A C 1
ATOM 1652 O O . HIS A 1 208 ? -17.629 -8.662 10.200 1.00 88.88 208 HIS A O 1
ATOM 1658 N N . ALA A 1 209 ? -16.044 -8.176 11.723 1.00 89.44 209 ALA A N 1
ATOM 1659 C CA . ALA A 1 209 ? -15.747 -9.534 12.159 1.00 89.44 209 ALA A CA 1
ATOM 1660 C C . ALA A 1 209 ? -16.219 -9.782 13.605 1.00 89.44 209 ALA A C 1
ATOM 1662 O O . ALA A 1 209 ? -15.701 -10.680 14.260 1.00 89.44 209 ALA A O 1
ATOM 1663 N N . ASP A 1 210 ? -17.131 -8.945 14.118 1.00 90.12 210 ASP A N 1
ATOM 1664 C CA . ASP A 1 210 ? -17.712 -9.028 15.464 1.00 90.12 210 ASP A CA 1
ATOM 1665 C C . ASP A 1 210 ? -16.675 -8.998 16.613 1.00 90.12 210 ASP A C 1
ATOM 1667 O O . ASP A 1 210 ? -16.931 -9.430 17.736 1.00 90.12 210 ASP A O 1
ATOM 1671 N N . ARG A 1 211 ? -15.483 -8.435 16.361 1.00 92.88 211 ARG A N 1
ATOM 1672 C CA . ARG A 1 211 ? -14.408 -8.234 17.353 1.00 92.88 211 ARG A CA 1
ATOM 1673 C C . ARG A 1 211 ? -14.476 -6.831 17.961 1.00 92.88 211 ARG A C 1
ATOM 1675 O O . ARG A 1 211 ? -13.531 -6.051 17.860 1.00 92.88 211 ARG A O 1
ATOM 1682 N N . GLU A 1 212 ? -15.604 -6.491 18.582 1.00 93.75 212 GLU A N 1
ATOM 1683 C CA . GLU A 1 212 ? -15.920 -5.122 19.037 1.00 93.75 212 GLU A CA 1
ATOM 1684 C C . GLU A 1 212 ? -14.912 -4.537 20.030 1.00 93.75 212 GLU A C 1
ATOM 1686 O O . GLU A 1 212 ? -14.519 -3.381 19.896 1.00 93.75 212 GLU A O 1
ATOM 1691 N N . VAL A 1 213 ? -14.438 -5.338 20.988 1.00 95.75 213 VAL A N 1
ATOM 1692 C CA . VAL A 1 213 ? -13.447 -4.893 21.983 1.00 95.75 213 VAL A CA 1
ATOM 1693 C C . VAL A 1 213 ? -12.127 -4.505 21.313 1.00 95.75 213 VAL A C 1
ATOM 1695 O O . VAL A 1 213 ? -11.522 -3.494 21.666 1.00 95.75 213 VAL A O 1
ATOM 1698 N N . ASP A 1 214 ? -11.679 -5.287 20.333 1.00 95.94 214 ASP A N 1
ATOM 1699 C CA . ASP A 1 214 ? -10.448 -4.994 19.598 1.00 95.94 214 ASP A CA 1
ATOM 1700 C C . ASP A 1 214 ? -10.649 -3.808 18.648 1.00 95.94 214 ASP A C 1
ATOM 1702 O O . ASP A 1 214 ? -9.760 -2.965 18.511 1.00 95.94 214 ASP A O 1
ATOM 1706 N N . ALA A 1 215 ? -11.829 -3.709 18.024 1.00 96.75 215 ALA A N 1
ATOM 1707 C CA . ALA A 1 215 ? -12.198 -2.572 17.189 1.00 96.75 215 ALA A CA 1
ATOM 1708 C C . ALA A 1 215 ? -12.170 -1.266 17.993 1.00 96.75 215 ALA A C 1
ATOM 1710 O O . ALA A 1 215 ? -11.668 -0.253 17.500 1.00 96.75 215 ALA A O 1
ATOM 1711 N N . LEU A 1 216 ? -12.665 -1.301 19.234 1.00 97.81 216 LEU A N 1
ATOM 1712 C CA . LEU A 1 216 ? -12.672 -0.149 20.123 1.00 97.81 216 LEU A CA 1
ATOM 1713 C C . LEU A 1 216 ? -11.249 0.281 20.508 1.00 97.81 216 LEU A C 1
ATOM 1715 O O . LEU A 1 216 ? -10.916 1.455 20.387 1.00 97.81 216 LEU A O 1
ATOM 1719 N N . LYS A 1 217 ? -10.369 -0.664 20.860 1.00 97.44 217 LYS A N 1
ATOM 1720 C CA . LYS A 1 217 ? -8.953 -0.352 21.135 1.00 97.44 217 LYS A CA 1
ATOM 1721 C C . LYS A 1 217 ? -8.268 0.318 19.940 1.00 97.44 217 LYS A C 1
ATOM 1723 O O . LYS A 1 217 ? -7.552 1.302 20.101 1.00 97.44 217 LYS A O 1
ATOM 1728 N N . ALA A 1 218 ? -8.497 -0.203 18.732 1.00 97.06 218 ALA A N 1
ATOM 1729 C CA . ALA A 1 218 ? -7.903 0.352 17.518 1.00 97.06 218 ALA A CA 1
ATOM 1730 C C . ALA A 1 218 ? -8.399 1.780 17.225 1.00 97.06 218 ALA A C 1
ATOM 1732 O O . ALA A 1 218 ? -7.601 2.641 16.856 1.00 97.06 218 ALA A O 1
ATOM 1733 N N . ILE A 1 219 ? -9.698 2.056 17.408 1.00 98.00 219 ILE A N 1
ATOM 1734 C CA . ILE A 1 219 ? -10.238 3.401 17.162 1.00 98.00 219 ILE A CA 1
ATOM 1735 C C . ILE A 1 219 ? -9.855 4.398 18.261 1.00 98.00 219 ILE A C 1
ATOM 1737 O O . ILE A 1 219 ? -9.682 5.575 17.968 1.00 98.00 219 ILE A O 1
ATOM 1741 N N . GLU A 1 220 ? -9.662 3.948 19.502 1.00 97.69 220 GLU A N 1
ATOM 1742 C CA . GLU A 1 220 ? -9.145 4.786 20.591 1.00 97.69 220 GLU A CA 1
ATOM 1743 C C . GLU A 1 220 ? -7.716 5.277 20.297 1.00 97.69 220 GLU A C 1
ATOM 1745 O O . GLU A 1 220 ? -7.430 6.467 20.449 1.00 97.69 220 GLU A O 1
ATOM 1750 N N . GLU A 1 221 ? -6.835 4.397 19.805 1.00 96.31 221 GLU A N 1
ATOM 1751 C CA . GLU A 1 221 ? -5.473 4.761 19.372 1.00 96.31 221 GLU A CA 1
ATOM 1752 C C . GLU A 1 221 ? -5.501 5.734 18.177 1.00 96.31 221 GLU A C 1
ATOM 1754 O O . GLU A 1 221 ? -4.749 6.711 18.140 1.00 96.31 221 GLU A O 1
ATOM 1759 N N . CYS A 1 222 ? -6.420 5.515 17.231 1.00 96.81 222 CYS A N 1
ATOM 1760 C CA . CYS A 1 222 ? -6.645 6.399 16.087 1.00 96.81 222 CYS A CA 1
ATOM 1761 C C . CYS A 1 222 ? -7.073 7.811 16.518 1.00 96.81 222 CYS A C 1
ATOM 1763 O O . CYS A 1 222 ? -6.427 8.790 16.145 1.00 96.81 222 CYS A O 1
ATOM 1765 N N . VAL A 1 223 ? -8.119 7.920 17.347 1.00 96.31 223 VAL A N 1
ATOM 1766 C CA . VAL A 1 223 ? -8.626 9.204 17.857 1.00 96.31 223 VAL A CA 1
ATOM 1767 C C . VAL A 1 223 ? -7.544 9.938 18.645 1.00 96.31 223 VAL A C 1
ATOM 1769 O O . VAL A 1 223 ? -7.356 11.132 18.441 1.00 96.31 223 VAL A O 1
ATOM 1772 N N . THR A 1 224 ? -6.791 9.232 19.493 1.00 95.06 224 THR A N 1
ATOM 1773 C CA . THR A 1 224 ? -5.681 9.829 20.254 1.00 95.06 224 THR A CA 1
ATOM 1774 C C . THR A 1 224 ? -4.633 10.436 19.321 1.00 95.06 224 THR A C 1
ATOM 1776 O O . THR A 1 224 ? -4.179 11.555 19.547 1.00 95.06 224 THR A O 1
ATOM 1779 N N . THR A 1 225 ? -4.295 9.729 18.239 1.00 92.44 225 THR A N 1
ATOM 1780 C CA . THR A 1 225 ? -3.330 10.211 17.242 1.00 92.44 225 THR A CA 1
ATOM 1781 C C . THR A 1 225 ? -3.855 11.447 16.510 1.00 92.44 225 THR A C 1
ATOM 1783 O O . THR A 1 225 ? -3.164 12.461 16.446 1.00 92.44 225 THR A O 1
ATOM 1786 N N . TYR A 1 226 ? -5.096 11.409 16.014 1.00 92.50 226 TYR A N 1
ATOM 1787 C CA . TYR A 1 226 ? -5.690 12.554 15.321 1.00 92.50 226 TYR A CA 1
ATOM 1788 C C . TYR A 1 226 ? -5.898 13.774 16.230 1.00 92.50 226 TYR A C 1
ATOM 1790 O O . TYR A 1 226 ? -5.704 14.896 15.766 1.00 92.50 226 TYR A O 1
ATOM 1798 N N . ARG A 1 227 ? -6.234 13.586 17.515 1.00 91.62 227 ARG A N 1
ATOM 1799 C CA . ARG A 1 227 ? -6.313 14.685 18.495 1.00 91.62 227 ARG A CA 1
ATOM 1800 C C . ARG A 1 227 ? -4.953 15.355 18.683 1.00 91.62 227 ARG A C 1
ATOM 1802 O O . ARG A 1 227 ? -4.861 16.566 18.522 1.00 91.62 227 ARG A O 1
ATOM 1809 N N . ALA A 1 228 ? -3.898 14.573 18.922 1.00 90.00 228 ALA A N 1
ATOM 1810 C CA . ALA A 1 228 ? -2.544 15.108 19.079 1.00 90.00 228 ALA A CA 1
ATOM 1811 C C . ALA A 1 228 ? -2.075 15.879 17.831 1.00 90.00 228 ALA A C 1
ATOM 1813 O O . ALA A 1 228 ? -1.484 16.952 17.946 1.00 90.00 228 ALA A O 1
ATOM 1814 N N . MET A 1 229 ? -2.383 15.370 16.633 1.00 87.88 229 MET A N 1
ATOM 1815 C CA . MET A 1 229 ? -2.091 16.061 15.373 1.00 87.88 229 MET A CA 1
ATOM 1816 C C . MET A 1 229 ? -2.855 17.385 15.239 1.00 87.88 229 MET A C 1
ATOM 1818 O O . MET A 1 229 ? -2.270 18.394 14.855 1.00 87.88 229 MET A O 1
ATOM 1822 N N . HIS A 1 230 ? -4.151 17.391 15.558 1.00 85.56 230 HIS A N 1
ATOM 1823 C CA . HIS A 1 230 ? -4.990 18.589 15.496 1.00 85.56 230 HIS A CA 1
ATOM 1824 C C . HIS A 1 230 ? -4.541 19.661 16.503 1.00 85.56 230 HIS A C 1
ATOM 1826 O O . HIS A 1 230 ? -4.487 20.842 16.168 1.00 85.56 230 HIS A O 1
ATOM 1832 N N . GLU A 1 231 ? -4.162 19.258 17.717 1.00 86.25 231 GLU A N 1
ATOM 1833 C CA . GLU A 1 231 ? -3.612 20.161 18.735 1.00 86.25 231 GLU A CA 1
ATOM 1834 C C . GLU A 1 231 ? -2.273 20.773 18.301 1.00 86.25 231 GLU A C 1
ATOM 1836 O O . GLU A 1 231 ? -2.052 21.970 18.493 1.00 86.25 231 GLU A O 1
ATOM 1841 N N . ALA A 1 232 ? -1.398 19.974 17.681 1.00 84.50 232 ALA A N 1
ATOM 1842 C CA . ALA A 1 232 ? -0.113 20.441 17.165 1.00 84.50 232 ALA A CA 1
ATOM 1843 C C . ALA A 1 232 ? -0.259 21.358 15.938 1.00 84.50 232 ALA A C 1
ATOM 1845 O O . ALA A 1 232 ? 0.573 22.242 15.724 1.00 84.50 232 ALA A O 1
ATOM 1846 N N . GLN A 1 233 ? -1.303 21.160 15.129 1.00 74.38 233 GLN A N 1
ATOM 1847 C CA . GLN A 1 233 ? -1.501 21.874 13.873 1.00 74.38 233 GLN A CA 1
ATOM 1848 C C . GLN A 1 233 ? -2.983 22.217 13.663 1.00 74.38 233 GLN A C 1
ATOM 1850 O O . GLN A 1 233 ? -3.700 21.564 12.907 1.00 74.38 233 GLN A O 1
ATOM 1855 N N . GLN A 1 234 ? -3.416 23.310 14.303 1.00 62.41 234 GLN A N 1
ATOM 1856 C CA . GLN A 1 234 ? -4.803 23.812 14.335 1.00 62.41 234 GLN A CA 1
ATOM 1857 C C . GLN A 1 234 ? -5.429 24.117 12.955 1.00 62.41 234 GLN A C 1
ATOM 1859 O O . GLN A 1 234 ? -6.616 24.412 12.872 1.00 62.41 234 GLN A O 1
ATOM 1864 N N . SER A 1 235 ? -4.651 24.074 11.868 1.00 58.97 235 SER A N 1
ATOM 1865 C CA . SER A 1 235 ? -5.121 24.268 10.489 1.00 58.97 235 SER A CA 1
ATOM 1866 C C . SER A 1 235 ? -5.417 22.962 9.736 1.00 58.97 235 SER A C 1
ATOM 1868 O O . SER A 1 235 ? -5.665 23.010 8.531 1.00 58.97 235 SER A O 1
ATOM 1870 N N . MET A 1 236 ? -5.329 21.801 10.392 1.00 70.31 236 MET A N 1
ATOM 1871 C CA . MET A 1 236 ? -5.615 20.501 9.776 1.00 70.31 236 MET A CA 1
ATOM 1872 C C . MET A 1 236 ? -7.119 20.247 9.616 1.00 70.31 236 MET A C 1
ATOM 1874 O O . MET A 1 236 ? -7.926 20.636 10.456 1.00 70.31 236 MET A O 1
ATOM 1878 N N . ASP A 1 237 ? -7.485 19.541 8.543 1.00 76.50 237 ASP A N 1
ATOM 1879 C CA . ASP A 1 237 ? -8.855 19.082 8.300 1.00 76.50 237 ASP A CA 1
ATOM 1880 C C . ASP A 1 237 ? -9.343 18.161 9.437 1.00 76.50 237 ASP A C 1
ATOM 1882 O O . ASP A 1 237 ? -8.752 17.113 9.715 1.00 76.50 237 ASP A O 1
ATOM 1886 N N . THR A 1 238 ? -10.454 18.533 10.080 1.00 85.38 238 THR A N 1
ATOM 1887 C CA . THR A 1 238 ? -11.067 17.766 11.175 1.00 85.38 238 THR A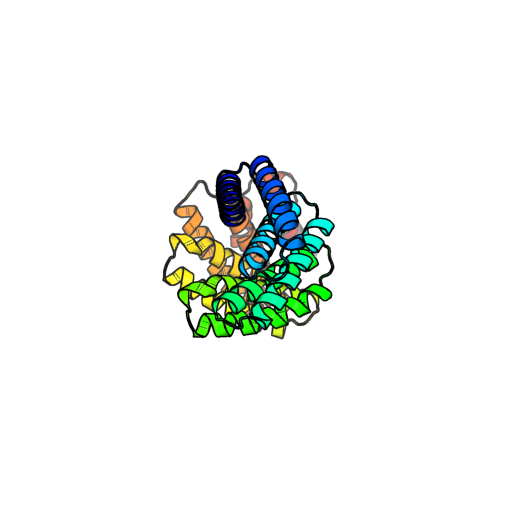 CA 1
ATOM 1888 C C . THR A 1 238 ? -11.845 16.544 10.685 1.00 85.38 238 THR A C 1
ATOM 1890 O O . THR A 1 238 ? -12.267 15.728 11.507 1.00 85.38 238 THR A O 1
ATOM 1893 N N . SER A 1 239 ? -12.036 16.365 9.369 1.00 88.81 239 SER A N 1
ATOM 1894 C CA . SER A 1 239 ? -12.880 15.296 8.816 1.00 88.81 239 SER A CA 1
ATOM 1895 C C . SER A 1 239 ? -12.430 13.890 9.228 1.00 88.81 239 SER A C 1
ATOM 1897 O O . SER A 1 239 ? -13.270 13.030 9.505 1.00 88.81 239 SER A O 1
ATOM 1899 N N . SER A 1 240 ? -11.118 13.656 9.322 1.00 90.81 240 SER A N 1
ATOM 1900 C CA . SER A 1 240 ? -10.565 12.348 9.693 1.00 90.81 240 SER A CA 1
ATOM 1901 C C . SER A 1 240 ? -10.778 12.038 11.177 1.00 90.81 240 SER A C 1
ATOM 1903 O O . SER A 1 240 ? -11.220 10.938 11.518 1.00 90.81 240 SER A O 1
ATOM 1905 N N . LEU A 1 241 ? -10.554 13.025 12.055 1.00 92.75 241 LEU A N 1
ATOM 1906 C CA . LEU A 1 241 ? -10.860 12.910 13.485 1.00 92.75 241 LEU A CA 1
ATOM 1907 C C . LEU A 1 241 ? -12.355 12.653 13.697 1.00 92.75 241 LEU A C 1
ATOM 1909 O O . LEU A 1 241 ? -12.738 11.753 14.440 1.00 92.75 241 LEU A O 1
ATOM 1913 N N . ARG A 1 242 ? -13.202 13.385 12.974 1.00 93.19 242 ARG A N 1
ATOM 1914 C CA . ARG A 1 242 ? -14.658 13.261 13.032 1.00 93.19 242 ARG A CA 1
ATOM 1915 C C . ARG A 1 242 ? -15.142 11.863 12.642 1.00 93.19 242 ARG A C 1
ATOM 1917 O O . ARG A 1 242 ? -15.922 11.245 13.364 1.00 93.19 242 ARG A O 1
ATOM 1924 N N . GLN A 1 243 ? -14.627 11.313 11.541 1.00 93.56 243 GLN A N 1
ATOM 1925 C CA . GLN A 1 243 ? -14.923 9.933 11.133 1.00 93.56 243 GLN A CA 1
ATOM 1926 C C . GLN A 1 243 ? -14.503 8.913 12.200 1.00 93.56 243 GLN A C 1
ATOM 1928 O O . GLN A 1 243 ? -15.250 7.970 12.477 1.00 93.56 243 GLN A O 1
ATOM 1933 N N . ALA A 1 244 ? -13.351 9.125 12.842 1.00 95.88 244 ALA A N 1
ATOM 1934 C CA . ALA A 1 244 ? -12.880 8.256 13.910 1.00 95.88 244 ALA A CA 1
ATOM 1935 C C . ALA A 1 244 ? -13.760 8.331 15.170 1.00 95.88 244 ALA A C 1
ATOM 1937 O O . ALA A 1 244 ? -14.144 7.286 15.703 1.00 95.88 244 ALA A O 1
ATOM 1938 N N . LEU A 1 245 ? -14.156 9.535 15.597 1.00 96.19 245 LEU A N 1
ATOM 1939 C CA . LEU A 1 245 ? -15.084 9.750 16.714 1.00 96.19 245 LEU A CA 1
ATOM 1940 C C . LEU A 1 245 ? -16.444 9.103 16.449 1.00 96.19 245 LEU A C 1
ATOM 1942 O O . LEU A 1 245 ? -16.977 8.403 17.307 1.00 96.19 245 LEU A O 1
ATOM 1946 N N . LYS A 1 246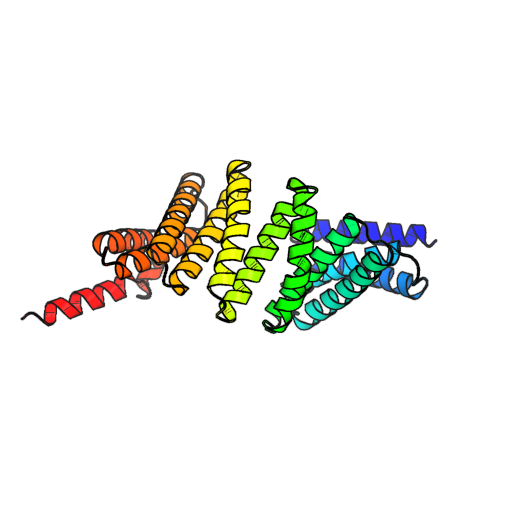 ? -16.964 9.234 15.225 1.00 95.69 246 LYS A N 1
ATOM 1947 C CA . LYS A 1 246 ? -18.213 8.594 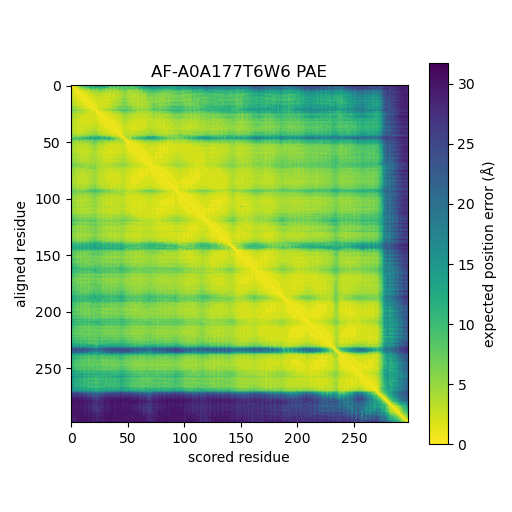14.799 1.00 95.69 246 LYS A CA 1
ATOM 1948 C C . LYS A 1 246 ? -18.164 7.071 14.927 1.00 95.69 246 LYS A C 1
ATOM 1950 O O . LYS A 1 246 ? -19.110 6.458 15.426 1.00 95.69 246 LYS A O 1
ATOM 1955 N N . LEU A 1 247 ? -17.069 6.446 14.488 1.00 95.94 247 LEU A N 1
ATOM 1956 C CA . LEU A 1 247 ? -16.885 4.999 14.622 1.00 95.94 247 LEU A CA 1
ATOM 1957 C C . LEU A 1 247 ? -16.729 4.583 16.093 1.00 95.94 247 LEU A C 1
ATOM 1959 O O . LEU A 1 247 ? -17.303 3.572 16.501 1.00 95.94 247 LEU A O 1
ATOM 1963 N N . LYS A 1 248 ? -16.010 5.370 16.900 1.00 97.69 248 LYS A N 1
ATOM 1964 C CA . LYS A 1 248 ? -15.858 5.128 18.340 1.00 97.69 248 LYS A CA 1
ATOM 1965 C C . LYS A 1 248 ? -17.194 5.214 19.079 1.00 97.69 248 LYS A C 1
ATOM 1967 O O . LYS A 1 248 ? -17.532 4.282 19.806 1.00 97.69 248 LYS A O 1
ATOM 1972 N N . ALA A 1 249 ? -17.980 6.263 18.839 1.00 96.69 249 ALA A N 1
ATOM 1973 C CA . ALA A 1 249 ? -19.321 6.422 19.395 1.00 96.69 249 ALA A CA 1
ATOM 1974 C C . ALA A 1 249 ? -20.218 5.231 19.025 1.00 96.69 249 ALA A C 1
ATOM 1976 O O . ALA A 1 249 ? -20.818 4.606 19.896 1.00 96.69 249 ALA A O 1
ATOM 1977 N N . PHE A 1 250 ? -20.232 4.839 17.745 1.00 95.38 250 PHE A N 1
ATOM 1978 C CA . PHE A 1 250 ? -20.986 3.670 17.290 1.00 95.38 250 PHE A CA 1
ATOM 1979 C C . PHE A 1 250 ? -20.618 2.394 18.068 1.00 95.38 250 PHE A C 1
ATOM 1981 O O . PHE A 1 250 ? -21.508 1.680 18.530 1.00 95.38 250 PHE A O 1
ATOM 1988 N N . LEU A 1 251 ? -19.319 2.111 18.229 1.00 96.25 251 LEU A N 1
ATOM 1989 C CA . LEU A 1 251 ? -18.835 0.932 18.955 1.00 96.25 251 LEU A CA 1
ATOM 1990 C C . LEU A 1 251 ? -19.221 0.977 20.440 1.00 96.25 251 LEU A C 1
ATOM 1992 O O . LEU A 1 251 ? -19.717 -0.012 20.974 1.00 96.25 251 LEU A O 1
ATOM 1996 N N . LEU A 1 252 ? -19.059 2.129 21.095 1.00 96.25 252 LEU A N 1
ATOM 1997 C CA . LEU A 1 252 ? -19.448 2.322 22.495 1.00 96.25 252 LEU A CA 1
ATOM 1998 C C . LEU A 1 252 ? -20.952 2.110 22.705 1.00 96.25 252 LEU A C 1
ATOM 2000 O O . LEU A 1 252 ? -21.347 1.421 23.646 1.00 96.25 252 LEU A O 1
ATOM 2004 N N . GLY A 1 253 ? -21.787 2.651 21.815 1.00 94.75 253 GLY A N 1
ATOM 2005 C CA . GLY A 1 253 ? -23.234 2.449 21.848 1.00 94.75 253 GLY A CA 1
ATOM 2006 C C . GLY A 1 253 ? -23.616 0.977 21.691 1.00 94.75 253 GLY A C 1
ATOM 2007 O O . GLY A 1 253 ? -24.407 0.461 22.478 1.00 94.75 253 GLY A O 1
ATOM 2008 N N . HIS A 1 254 ? -23.001 0.267 20.740 1.00 93.38 254 HIS A N 1
ATOM 2009 C CA . HIS A 1 254 ? -23.260 -1.162 20.530 1.00 93.38 254 HIS A CA 1
ATOM 2010 C C . HIS A 1 254 ? -22.886 -2.018 21.755 1.00 93.38 254 HIS A C 1
ATOM 2012 O O . HIS A 1 254 ? -23.612 -2.943 22.116 1.00 93.38 254 HIS A O 1
ATOM 2018 N N . MET A 1 255 ? -21.828 -1.630 22.474 1.00 94.50 255 MET A N 1
ATOM 2019 C CA . MET A 1 255 ? -21.401 -2.253 23.733 1.00 94.50 255 MET A CA 1
ATOM 2020 C C . MET A 1 255 ? -22.210 -1.804 24.969 1.00 94.50 255 MET A C 1
ATOM 2022 O O . MET A 1 255 ? -21.902 -2.210 26.090 1.00 94.50 255 MET A O 1
ATOM 2026 N N . GLY A 1 256 ? -23.218 -0.939 24.811 1.00 94.62 256 GLY A N 1
ATOM 2027 C CA . GLY A 1 256 ? -24.043 -0.427 25.910 1.00 94.62 256 GLY A CA 1
ATOM 2028 C C . GLY A 1 256 ? -23.395 0.677 26.759 1.00 94.62 256 GLY A C 1
ATOM 2029 O O . GLY A 1 256 ? -23.952 1.073 27.785 1.00 94.62 256 GLY A O 1
ATOM 2030 N N . ARG A 1 257 ? -22.244 1.215 26.339 1.00 95.88 257 ARG A N 1
ATOM 2031 C CA . ARG A 1 257 ? -21.526 2.328 26.988 1.00 95.88 257 ARG A CA 1
ATOM 2032 C C . ARG A 1 257 ? -22.078 3.678 26.513 1.00 95.88 257 ARG A C 1
ATOM 2034 O O . ARG A 1 257 ? -21.362 4.516 25.972 1.00 95.88 257 ARG A O 1
ATOM 2041 N N . TRP A 1 258 ? -23.381 3.887 26.709 1.00 92.88 258 TRP A N 1
ATOM 2042 C CA . TRP A 1 258 ? -24.141 4.999 26.115 1.00 92.88 258 TRP A CA 1
ATOM 2043 C C . TRP A 1 258 ? -23.619 6.389 26.484 1.00 92.88 258 TRP A C 1
ATOM 2045 O O . TRP A 1 258 ? -23.470 7.228 25.607 1.00 92.88 258 TRP A O 1
ATOM 2055 N N . ARG A 1 259 ? -23.274 6.618 27.757 1.00 95.00 259 ARG A N 1
ATOM 2056 C CA . ARG A 1 259 ? -22.743 7.919 28.204 1.00 95.00 259 ARG A CA 1
ATOM 2057 C C . ARG A 1 259 ? -21.437 8.278 27.503 1.00 95.00 259 ARG A C 1
ATOM 2059 O O . ARG A 1 259 ? -21.229 9.419 27.126 1.00 95.00 259 ARG A O 1
ATOM 2066 N N . GLU A 1 260 ? -20.561 7.297 27.322 1.00 94.69 260 GLU A N 1
ATOM 2067 C CA . GLU A 1 260 ? -19.289 7.506 26.630 1.00 94.69 260 GLU A CA 1
ATOM 2068 C C . GLU A 1 260 ? -19.520 7.709 25.131 1.00 94.69 260 GLU A C 1
ATOM 2070 O O . GLU A 1 260 ? -18.913 8.585 24.531 1.00 94.69 260 GLU A O 1
ATOM 2075 N N . SER A 1 261 ? -20.463 6.968 24.537 1.00 93.94 261 SER A N 1
ATOM 2076 C CA . SER A 1 261 ? -20.891 7.192 23.152 1.00 93.94 261 SER A CA 1
ATOM 2077 C C . SER A 1 261 ? -21.406 8.615 22.919 1.00 93.94 261 SER A C 1
ATOM 2079 O O . SER A 1 261 ? -21.110 9.195 21.879 1.00 93.94 261 SER A O 1
ATOM 2081 N N . GLU A 1 262 ? -22.190 9.166 23.847 1.00 93.69 262 GLU A N 1
ATOM 2082 C CA . GLU A 1 262 ? -22.728 10.529 23.751 1.00 93.69 262 GLU A CA 1
ATOM 2083 C C . GLU A 1 262 ? -21.620 11.583 23.796 1.00 93.69 262 GLU A C 1
ATOM 2085 O O . GLU A 1 262 ? -21.663 12.535 23.022 1.00 93.69 262 GLU A O 1
ATOM 2090 N N . VAL A 1 263 ? -20.604 11.393 24.644 1.00 94.75 263 VAL A N 1
ATOM 2091 C CA . VAL A 1 263 ? -19.447 12.301 24.721 1.00 94.75 263 VAL A CA 1
ATOM 2092 C C . VAL A 1 263 ? -18.704 12.354 23.386 1.00 94.75 263 VAL A C 1
ATOM 2094 O O . VAL A 1 263 ? -18.465 13.440 22.865 1.00 94.75 263 VAL A O 1
ATOM 2097 N N . GLU A 1 264 ? -18.386 11.198 22.798 1.00 93.06 264 GLU A N 1
ATOM 2098 C CA . GLU A 1 264 ? -17.658 11.157 21.522 1.00 93.06 264 GLU A CA 1
ATOM 2099 C C . GLU A 1 264 ? -18.512 11.695 20.358 1.00 93.06 264 GLU A C 1
ATOM 2101 O O . GLU A 1 264 ? -17.988 12.365 19.472 1.00 93.06 264 GLU A O 1
ATOM 2106 N N . ALA A 1 265 ? -19.828 11.445 20.359 1.00 89.50 265 ALA A N 1
ATOM 2107 C CA . ALA A 1 265 ? -20.747 11.993 19.356 1.00 89.50 265 ALA A CA 1
ATOM 2108 C C . ALA A 1 265 ? -20.924 13.514 19.488 1.00 89.50 265 ALA A C 1
ATOM 2110 O O . ALA A 1 265 ? -21.093 14.214 18.492 1.00 89.50 265 ALA A O 1
ATOM 2111 N N . HIS A 1 266 ? -20.876 14.043 20.710 1.00 90.06 266 HIS A N 1
ATOM 2112 C CA . HIS A 1 266 ? -20.923 15.480 20.926 1.00 90.06 266 HIS A CA 1
ATOM 2113 C C . HIS A 1 266 ? -19.651 16.161 20.410 1.00 90.06 266 HIS A C 1
ATOM 2115 O O . HIS A 1 266 ? -19.751 17.130 19.660 1.00 90.06 266 HIS A O 1
ATOM 2121 N N . GLU A 1 267 ? -18.469 15.630 20.732 1.00 91.06 267 GLU A N 1
ATOM 2122 C CA . GLU A 1 267 ? -17.199 16.139 20.194 1.00 91.06 267 GLU A CA 1
ATOM 2123 C C . GLU A 1 267 ? -17.182 16.109 18.659 1.00 91.06 267 GLU A C 1
ATOM 2125 O O . GLU A 1 267 ? -16.788 17.085 18.025 1.00 91.06 267 GLU A O 1
ATOM 2130 N N . GLU A 1 268 ? -17.683 15.025 18.062 1.00 90.44 268 GLU A N 1
ATOM 2131 C CA . GLU A 1 268 ? -17.849 14.882 16.612 1.00 90.44 268 GLU A CA 1
ATOM 2132 C C . GLU A 1 268 ? -18.663 16.034 16.002 1.00 90.44 268 GLU A C 1
ATOM 2134 O O . GLU A 1 268 ? -18.222 16.619 15.012 1.00 90.44 268 GLU A O 1
ATOM 2139 N N . SER A 1 269 ? -19.790 16.407 16.624 1.00 86.06 269 SER A N 1
ATOM 2140 C CA . SER A 1 269 ? -20.641 17.519 16.166 1.00 86.06 269 SER A CA 1
ATOM 2141 C C . SER A 1 269 ? -19.976 18.892 16.304 1.00 86.06 269 SER A C 1
ATOM 2143 O O . SER A 1 269 ? -20.082 19.735 15.417 1.00 86.06 269 SER A O 1
ATOM 2145 N N . VAL A 1 270 ? -19.223 19.115 17.387 1.00 88.25 270 VAL A N 1
ATOM 2146 C CA . VAL A 1 270 ? -18.547 20.398 17.648 1.00 88.25 270 VAL A CA 1
ATOM 2147 C C . VAL A 1 270 ? -17.458 20.673 16.606 1.00 88.25 270 VAL A C 1
ATOM 2149 O O . VAL A 1 270 ? -17.188 21.829 16.284 1.00 88.25 270 VAL A O 1
ATOM 2152 N N . LEU A 1 271 ? -16.862 19.621 16.039 1.00 84.62 271 LEU A N 1
ATOM 2153 C CA . LEU A 1 271 ? -15.860 19.725 14.976 1.00 84.62 271 LEU A CA 1
ATOM 2154 C C . LEU A 1 271 ? -16.450 20.067 13.590 1.00 84.62 271 LEU A C 1
ATOM 2156 O O . LEU A 1 271 ? -15.667 20.316 12.668 1.00 84.62 271 LEU A O 1
ATOM 2160 N N . ASP A 1 272 ? -17.781 20.071 13.420 1.00 72.44 272 ASP A N 1
ATOM 2161 C CA . ASP A 1 272 ? -18.481 20.545 12.214 1.00 72.44 272 ASP A CA 1
ATOM 2162 C C . ASP A 1 272 ? -19.898 21.074 12.516 1.00 72.44 272 ASP A C 1
ATOM 2164 O O . ASP A 1 272 ? -20.895 20.384 12.275 1.00 72.44 272 ASP A O 1
ATOM 2168 N N . PRO A 1 273 ? -20.014 22.326 12.995 1.00 59.94 273 PRO A N 1
ATOM 2169 C CA . PRO A 1 273 ? -21.307 22.913 13.336 1.00 59.94 273 PRO A CA 1
ATOM 2170 C C . PRO A 1 273 ? -22.256 23.076 12.132 1.00 59.94 273 PRO A C 1
ATOM 2172 O O . PRO A 1 273 ? -23.457 23.237 12.334 1.00 59.94 273 PRO A O 1
ATOM 2175 N N . ALA A 1 274 ? -21.763 23.002 10.887 1.00 57.66 274 ALA A N 1
ATOM 2176 C CA . ALA A 1 274 ? -22.587 23.124 9.681 1.00 57.66 274 ALA A CA 1
ATOM 2177 C C . ALA A 1 274 ? -23.319 21.816 9.306 1.00 57.66 274 ALA A C 1
ATOM 2179 O O . ALA A 1 274 ? -24.333 21.854 8.608 1.00 57.66 274 ALA A O 1
ATOM 2180 N N . ALA A 1 275 ? -22.851 20.651 9.773 1.00 52.25 275 ALA A N 1
ATOM 2181 C CA . ALA A 1 275 ? -23.501 19.364 9.499 1.00 52.25 275 ALA A CA 1
ATOM 2182 C C . ALA A 1 275 ? -24.807 19.159 10.299 1.00 52.25 275 ALA A C 1
ATOM 2184 O O . ALA A 1 275 ? -25.708 18.441 9.846 1.00 52.25 275 ALA A O 1
ATOM 2185 N N . ASP A 1 276 ? -24.932 19.814 11.457 1.00 47.03 276 ASP A N 1
ATOM 2186 C CA . ASP A 1 276 ? -26.111 19.729 12.327 1.00 47.03 276 ASP A CA 1
ATOM 2187 C C . ASP A 1 276 ? -27.292 20.584 11.830 1.00 47.03 276 ASP A C 1
ATOM 2189 O O . ASP A 1 276 ? -28.446 20.215 12.061 1.00 47.03 276 ASP A O 1
ATOM 2193 N N . GLU A 1 277 ? -27.052 21.642 11.043 1.00 46.59 277 GLU A N 1
ATOM 2194 C CA . GLU A 1 277 ? -28.120 22.455 10.425 1.00 46.59 277 GLU A CA 1
ATOM 2195 C C . GLU A 1 277 ? -28.957 21.674 9.393 1.00 46.59 277 GLU A C 1
ATOM 2197 O O . GLU A 1 277 ? -30.079 22.063 9.059 1.00 46.59 277 GLU A O 1
ATOM 2202 N N . HIS A 1 278 ? -28.449 20.540 8.900 1.00 44.34 278 HIS A N 1
ATOM 2203 C CA . HIS A 1 278 ? -29.134 19.686 7.924 1.00 44.34 278 HIS A CA 1
ATOM 2204 C C . HIS A 1 278 ? -29.699 18.382 8.516 1.00 44.34 278 HIS A C 1
ATOM 2206 O O . HIS A 1 278 ? -30.243 17.564 7.774 1.00 44.34 278 HIS A O 1
ATOM 2212 N N . GLY A 1 279 ? -29.612 18.171 9.838 1.00 41.28 279 GLY A N 1
ATOM 2213 C CA . GLY A 1 279 ? -30.244 17.029 10.518 1.00 41.28 279 GLY A CA 1
ATOM 2214 C C . GLY A 1 279 ? -29.688 15.648 10.136 1.00 41.28 279 GLY A C 1
ATOM 2215 O O . GLY A 1 279 ? -30.355 14.636 10.350 1.00 41.28 279 GLY A O 1
ATOM 2216 N N . VAL A 1 280 ? -28.480 15.590 9.563 1.00 46.47 280 VAL A N 1
ATOM 2217 C CA . VAL A 1 280 ? -27.838 14.348 9.079 1.00 46.47 280 VAL A CA 1
ATOM 2218 C C . VAL A 1 280 ? -26.869 13.737 10.110 1.00 46.47 280 VAL A C 1
ATOM 2220 O O . VAL A 1 280 ? -26.339 12.641 9.899 1.00 46.47 280 VAL A O 1
ATOM 2223 N N . GLY A 1 281 ? -26.634 14.431 11.230 1.00 47.62 281 GLY A N 1
ATOM 2224 C CA . GLY A 1 281 ? -25.779 13.996 12.335 1.00 47.62 281 GLY A CA 1
ATOM 2225 C C . GLY A 1 281 ? -26.421 12.917 13.217 1.00 47.62 281 GLY A C 1
ATOM 2226 O O . GLY A 1 281 ? -27.638 12.878 13.414 1.00 47.62 281 GLY A O 1
ATOM 2227 N N . LEU A 1 282 ? -25.593 12.035 13.796 1.00 51.72 282 LEU A N 1
ATOM 2228 C CA . LEU A 1 282 ? -26.047 10.995 14.736 1.00 51.72 282 LEU A CA 1
ATOM 2229 C C . LEU A 1 282 ? -26.762 11.591 15.961 1.00 51.72 282 LEU A C 1
ATOM 2231 O O . LEU A 1 282 ? -27.641 10.932 16.513 1.00 51.72 282 LEU A O 1
ATOM 2235 N N . SER A 1 283 ? -26.456 12.839 16.328 1.00 50.53 283 SER A N 1
ATOM 2236 C CA . SER A 1 283 ? -27.140 13.608 17.377 1.00 50.53 283 SER A CA 1
ATOM 2237 C C . SER A 1 283 ? -28.670 13.639 17.187 1.00 50.53 283 SER A C 1
ATOM 2239 O O . SER A 1 283 ? -29.421 13.316 18.111 1.00 50.53 283 SER A O 1
ATOM 2241 N N . GLY A 1 284 ? -29.155 13.878 15.959 1.00 44.88 284 GLY A N 1
ATOM 2242 C CA . GLY A 1 284 ? -30.591 13.868 15.642 1.00 44.88 284 GLY A CA 1
ATOM 2243 C C . GLY A 1 284 ? -31.232 12.475 15.718 1.00 44.88 284 GLY A C 1
ATOM 2244 O O . GLY A 1 284 ? -32.365 12.325 16.180 1.00 44.88 284 GLY A O 1
ATOM 2245 N N . ALA A 1 285 ? -30.493 11.429 15.335 1.00 49.19 285 ALA A N 1
ATOM 2246 C CA . ALA A 1 285 ? -30.956 10.041 15.421 1.00 49.19 285 ALA A CA 1
ATOM 2247 C C . ALA A 1 285 ? -31.004 9.525 16.874 1.00 49.19 285 ALA A C 1
ATOM 2249 O O . ALA A 1 285 ? -31.926 8.790 17.240 1.00 49.19 285 ALA A O 1
ATOM 2250 N N . PHE A 1 286 ? -30.055 9.941 17.719 1.00 48.59 286 PHE A N 1
ATOM 2251 C CA . PHE A 1 286 ? -30.055 9.638 19.152 1.00 48.59 286 PHE A CA 1
ATOM 2252 C C . PHE A 1 286 ? -31.157 10.400 19.897 1.00 48.59 286 PHE A C 1
ATOM 2254 O O . PHE A 1 286 ? -31.854 9.790 20.710 1.00 48.59 286 PHE A O 1
ATOM 2261 N N . ALA A 1 287 ? -31.413 11.670 19.557 1.00 44.19 287 ALA A N 1
ATOM 2262 C CA . ALA A 1 287 ? -32.555 12.418 20.086 1.00 44.19 287 ALA A CA 1
ATOM 2263 C C . ALA A 1 287 ? -33.892 11.727 19.751 1.00 44.19 287 ALA A C 1
ATOM 2265 O O . ALA A 1 287 ? -34.741 11.560 20.629 1.00 44.19 287 ALA A O 1
ATOM 2266 N N . ALA A 1 288 ? -34.057 11.225 18.522 1.00 42.53 288 ALA A N 1
ATOM 2267 C CA . ALA A 1 288 ? -35.253 10.484 18.118 1.00 42.53 288 ALA A CA 1
ATOM 2268 C C . ALA A 1 288 ? -35.422 9.141 18.865 1.00 42.53 288 ALA A C 1
ATOM 2270 O O . ALA A 1 288 ? -36.541 8.780 19.241 1.00 42.53 288 ALA A O 1
ATOM 2271 N N . MET A 1 289 ? -34.335 8.407 19.142 1.00 49.28 289 MET A N 1
ATOM 2272 C CA . MET A 1 289 ? -34.403 7.159 19.922 1.00 49.28 289 MET A CA 1
ATOM 2273 C C . MET A 1 289 ? -34.622 7.390 21.424 1.00 49.28 289 MET A C 1
ATOM 2275 O O . MET A 1 289 ? -35.324 6.598 22.062 1.00 49.28 289 MET A O 1
ATOM 2279 N N . ALA A 1 290 ? -34.068 8.467 21.989 1.00 45.00 290 ALA A N 1
ATOM 2280 C CA . ALA A 1 290 ? -34.277 8.851 23.383 1.00 45.00 290 ALA A CA 1
ATOM 2281 C C . ALA A 1 290 ? -35.729 9.304 23.626 1.00 45.00 290 ALA A C 1
ATOM 2283 O O . ALA A 1 290 ? -36.375 8.803 24.549 1.00 45.00 290 ALA A O 1
ATOM 2284 N N . PHE A 1 291 ? -36.287 10.149 22.748 1.00 42.12 291 PHE A N 1
ATOM 2285 C CA . PHE A 1 291 ? -37.689 10.586 22.833 1.00 42.12 291 PHE A CA 1
ATOM 2286 C C . PHE A 1 291 ? -38.697 9.463 22.536 1.00 42.12 291 PHE A C 1
ATOM 2288 O O . PHE A 1 291 ? -39.770 9.411 23.140 1.00 42.12 291 PHE A O 1
ATOM 2295 N N . GLY A 1 292 ? -38.352 8.504 21.669 1.00 38.88 292 GLY A N 1
ATOM 2296 C CA . GLY A 1 292 ? -39.206 7.344 21.388 1.00 38.88 292 GLY A CA 1
ATOM 2297 C C . GLY A 1 292 ? -39.374 6.375 22.569 1.00 38.88 292 GLY A C 1
ATOM 2298 O O . GLY A 1 292 ? -40.345 5.615 22.605 1.00 38.88 292 GLY A O 1
ATOM 2299 N N . ARG A 1 293 ? -38.460 6.387 23.553 1.00 48.66 293 ARG A N 1
ATOM 2300 C CA . ARG A 1 293 ? -38.519 5.504 24.734 1.00 48.66 293 ARG A CA 1
ATOM 2301 C C . ARG A 1 293 ? -39.137 6.153 25.970 1.00 48.66 293 ARG A C 1
ATOM 2303 O O . ARG A 1 293 ? -39.708 5.420 26.777 1.00 48.66 293 ARG A O 1
ATOM 2310 N N . THR A 1 294 ? -39.111 7.478 26.105 1.00 40.03 294 THR A N 1
ATOM 2311 C CA . THR A 1 294 ? -39.837 8.182 27.180 1.00 40.03 294 THR A CA 1
ATOM 2312 C C . THR A 1 294 ? -41.354 8.158 26.977 1.00 40.03 294 THR A C 1
ATOM 2314 O O . THR A 1 294 ? -42.081 8.040 27.954 1.00 40.03 294 THR A O 1
ATOM 2317 N N . MET A 1 295 ? -41.852 8.122 25.735 1.00 37.03 295 MET A N 1
ATOM 2318 C CA . MET A 1 295 ? -43.298 8.032 25.444 1.00 37.03 295 MET A CA 1
ATOM 2319 C C . MET A 1 295 ? -43.901 6.615 25.538 1.00 37.03 295 MET A C 1
ATOM 2321 O O . MET A 1 295 ? -45.111 6.461 25.420 1.00 37.03 295 MET A O 1
ATOM 2325 N N . ARG A 1 296 ? -43.097 5.563 25.767 1.00 38.31 296 ARG A N 1
ATOM 2326 C CA . ARG A 1 296 ? -43.588 4.183 26.011 1.00 38.31 296 ARG A CA 1
ATOM 2327 C C . ARG A 1 296 ? -43.604 3.782 27.491 1.00 38.31 296 ARG A C 1
ATOM 2329 O O . ARG A 1 296 ? -43.841 2.619 27.809 1.00 38.31 296 ARG A O 1
ATOM 2336 N N . ARG A 1 297 ? -43.340 4.730 28.391 1.00 41.59 297 ARG A N 1
ATOM 2337 C CA . ARG A 1 297 ? -43.513 4.581 29.841 1.00 41.59 297 ARG A CA 1
ATOM 2338 C C . ARG A 1 297 ? -44.340 5.747 30.395 1.00 41.59 297 ARG A C 1
ATOM 2340 O O . ARG A 1 297 ? -43.877 6.461 31.276 1.00 41.59 297 ARG A O 1
ATOM 2347 N N . CYS A 1 298 ? -45.548 5.911 29.869 1.00 39.41 298 CYS A N 1
ATOM 2348 C CA . CYS A 1 298 ? -46.683 6.522 30.558 1.00 39.41 298 CYS A CA 1
ATOM 2349 C C . CYS A 1 298 ? -47.903 5.640 30.302 1.00 39.41 298 CYS A C 1
ATOM 2351 O O . CYS A 1 298 ? -48.033 5.166 29.150 1.00 39.41 298 CYS A O 1
#

Organism: NCBI:txid13290

Secondary structure (DSSP, 8-state):
-HHHHHHHHHHHHHHHHHHHHTT-HHHHHHHHHHHHHHHHHHHHH-TT-HHHHHHHHHHHHHHHHHHHHTT-HHHHHHHHHHHHHHHHHHHHH---HHHHHHHHHHHHHHHHHHHHTT-TTTTHHHHHHHHHHHHHHHHH-HHHHHHHHHHHHHHHHHHHHHTT-HHHHHHHHHHHHHHHHHHHHH-HHHHHHHHHHHHHHHHHHHHTTT-HHHHHHHHHHHHHHHHHHHHH-TTS-THHHHHHHHHHHHHHHHTT-HHHHHHHHHHHHHT-HHHHTTT-SHHHHHHHHHHHHHTT--

Mean predicted aligned error: 8.63 Å

pLDDT: mean 86.14, std 13.79, range [37.03, 98.0]

Nearest PDB structures (foldseek):
  4jhr-assembly1_B  TM=6.959E-01  e=1.414E-04  Mus musculus
  8rtc-assembly1_A  TM=5.997E-01  e=2.860E-04  Bacillus phage phi3T
  8rsv-assembly1_A  TM=5.126E-01  e=2.988E-04  Bacillus phage phi3T
  9dze-assembly1_B  TM=4.676E-01  e=9.670E-03  synthetic construct
  9dze-assembly1_c  TM=2.620E-01  e=2.135E-02  synthetic construct

Foldseek 3Di:
DLVVLLVVLVVLQVVLVVCVVVVVLVSSLVSLVVSLVSLVVSCVVPVPDLSSLLSNLVSLLVNLVSCVVVVVLVSSLVSLVSSLVSLVVSCVVPVDLVSLVSNLVSLQSNLVSCVSVVVLVVSLVSLVVNLVSLVVSCVVPVVPRLVVNLVSLQSNLVSCVVVVVLVSSLVSLVVSLVSLVVVCVVPVVVRLVVNLVSLQVSLVSCVVVVNLVSSLVSLVSSLVSVVVVCVVPVPDQCVSNLSSLQSNLVSCVVVVVNVVSVVSQVVSCVSPVPVVVVCPGVVNVVVVVVVVVVVVPD

Solvent-accessible surface area (backbone atoms only — not comparable to full-atom values): 15045 Å² total; per-residue (Å²): 114,67,65,62,52,52,53,47,34,53,52,33,46,54,48,16,54,54,29,43,77,71,70,39,50,72,60,15,47,52,32,42,55,50,26,44,54,52,39,47,56,50,28,75,74,44,73,83,42,64,65,49,48,51,51,43,25,51,47,25,47,56,48,19,52,56,26,47,76,70,65,39,36,73,58,16,34,49,32,19,48,53,20,31,54,42,30,50,52,49,24,70,77,45,79,41,75,65,34,47,52,53,32,27,49,32,26,48,51,33,22,49,30,28,44,75,60,68,38,54,79,66,22,48,59,36,42,69,58,20,49,64,46,29,50,58,45,22,76,76,38,48,85,84,28,43,68,60,36,27,51,49,26,41,57,44,14,59,53,31,42,78,68,70,37,49,69,65,12,48,55,33,32,53,56,20,49,53,50,41,53,54,49,22,76,78,40,44,92,86,26,46,67,62,40,25,54,50,26,40,54,49,14,56,52,28,46,77,64,74,35,51,72,62,14,47,54,29,23,52,57,17,36,54,48,40,50,55,50,39,72,77,38,81,86,56,80,52,65,63,42,33,56,32,26,48,54,43,17,52,50,28,43,76,73,67,40,48,74,62,14,50,53,34,44,49,54,33,44,70,71,41,69,72,52,57,80,70,65,76,40,68,67,53,57,50,51,53,54,56,56,62,54,58,70,72,71,117

Sequence (298 aa):
MLDCKVELANAIQAHSIRLGATGRHEEARKATEECFRLLRALHDSEPTTITLKAELANTLLAQTVQLDEAGRKEEALKAANESLLLYRSLHHSEPTHKRKAELANALQFYARQLGTAGRHRQALKPMLECIPMYRSLHESNPTSSGKELEYALQHYARRLRRRGKHDEALKAFEEGLTMCRSRNKAQPEASQEDLARALHEFSAMLRHADREVDALKAIEECVTTYRAMHEAQQSMDTSSLRQALKLKAFLLGHMGRWRESEVEAHEESVLDPAADEHGVGLSGAFAAMAFGRTMRRC